Protein AF-B6K604-F1 (afdb_monomer_lite)

Organism: Schizosaccharomyces japonicus (strain yFS275 / FY16936) (NCBI:txid402676)

Radius of gyration: 31.89 Å; chains: 1; bounding box: 55×49×93 Å

Foldseek 3Di:
DWEWEDEPPDIDIFDDDQFDFQLNRQVVVVVVVDDDDDDDDDDDDDDQPFDKWKDFPNRTDDRGDGNNVDPPSDPHGYIYIDGDRDPDDDDDDDDDDDDDDDDDDDDDDDDDDDDDDDDDDDDPDDDDQDAFPQPVGGHGFDPVLAADPQQRTTHHPQQSDCVNSVPPCPVVVVVVVVVVVVVVVVVVVVVVVVVVD

Secondary structure (DSSP, 8-state):
-EEEEE-SS-EEEEE--TT-BHHHHHHHHHHHS-----------------EEEEEETTEEEPTTSBGGGSTT--TT-EEEEEEE---------------------------------------------PBPSSTT--SBP-TTT-B-TTT--B--TTS-STTTTT-TTHHHHHHHHHHHHHHHHHHHHHHHHHTT-

Structure (mmCIF, N/CA/C/O backbone):
data_AF-B6K604-F1
#
_entry.id   AF-B6K604-F1
#
loop_
_atom_site.group_PDB
_atom_site.id
_atom_site.type_symbol
_atom_site.label_atom_id
_atom_site.label_alt_id
_atom_site.label_comp_id
_atom_site.label_asym_id
_atom_site.label_entity_id
_atom_site.label_seq_id
_atom_site.pdbx_PDB_ins_code
_atom_site.Cartn_x
_atom_site.Cartn_y
_atom_site.Cartn_z
_atom_site.occupancy
_atom_site.B_iso_or_equiv
_atom_site.auth_seq_id
_atom_site.auth_comp_id
_atom_site.auth_asym_id
_atom_site.auth_atom_id
_atom_site.pdbx_PDB_model_num
ATOM 1 N N . MET A 1 1 ? -1.538 10.396 -29.307 1.00 83.25 1 MET A N 1
ATOM 2 C CA . MET A 1 1 ? -1.198 9.463 -28.207 1.00 83.25 1 MET A CA 1
ATOM 3 C C . MET A 1 1 ? 0.255 9.660 -27.790 1.00 83.25 1 MET A C 1
ATOM 5 O O . MET A 1 1 ? 1.104 9.919 -28.633 1.00 83.25 1 MET A O 1
ATOM 9 N N . LYS A 1 2 ? 0.545 9.599 -26.492 1.00 85.81 2 LYS A N 1
ATOM 10 C CA . LYS A 1 2 ? 1.881 9.712 -25.904 1.00 85.81 2 LYS A CA 1
ATOM 11 C C . LYS A 1 2 ? 2.459 8.316 -25.738 1.00 85.81 2 LYS A C 1
ATOM 13 O O . LYS A 1 2 ? 1.920 7.514 -24.983 1.00 85.81 2 LYS A O 1
ATOM 18 N N . LEU A 1 3 ? 3.544 8.034 -26.440 1.00 86.12 3 LEU A N 1
ATOM 19 C CA . LEU A 1 3 ? 4.273 6.775 -26.350 1.00 86.12 3 LEU A CA 1
ATOM 20 C C . LEU A 1 3 ? 5.568 7.006 -25.581 1.00 86.12 3 LEU A C 1
ATOM 22 O O . LEU A 1 3 ? 6.237 8.020 -25.775 1.00 86.12 3 LEU A O 1
ATOM 26 N N . VAL A 1 4 ? 5.929 6.072 -24.711 1.00 88.00 4 VAL A N 1
ATOM 27 C CA . VAL A 1 4 ? 7.211 6.093 -24.005 1.00 88.00 4 VAL A CA 1
ATOM 28 C C . VAL A 1 4 ? 8.163 5.199 -24.782 1.00 88.00 4 VAL A C 1
ATOM 30 O O . VAL A 1 4 ? 7.954 3.993 -24.837 1.00 88.00 4 VAL A O 1
ATOM 33 N N . ILE A 1 5 ? 9.191 5.766 -25.406 1.00 87.50 5 ILE A N 1
ATOM 34 C CA . ILE A 1 5 ? 10.179 4.990 -26.161 1.00 87.50 5 ILE A CA 1
ATOM 35 C C . ILE A 1 5 ? 11.462 4.917 -25.341 1.00 87.50 5 ILE A C 1
ATOM 37 O O . ILE A 1 5 ? 12.031 5.943 -24.967 1.00 87.50 5 ILE A O 1
ATOM 41 N N . CYS A 1 6 ? 11.915 3.698 -25.071 1.00 84.81 6 CYS A N 1
ATOM 42 C CA . CYS A 1 6 ? 13.134 3.407 -24.329 1.00 84.81 6 CYS A CA 1
ATOM 43 C C . CYS A 1 6 ? 14.190 2.808 -25.263 1.00 84.81 6 CYS A C 1
ATOM 45 O O . CYS A 1 6 ? 13.942 1.814 -25.940 1.00 84.81 6 CYS A O 1
ATOM 47 N N . SER A 1 7 ? 15.382 3.396 -25.271 1.00 82.94 7 SER A N 1
ATOM 48 C CA . SER A 1 7 ? 16.610 2.828 -25.830 1.00 82.94 7 SER A CA 1
ATOM 49 C C . SER A 1 7 ? 17.544 2.378 -24.698 1.00 82.94 7 SER A C 1
ATOM 51 O O . SER A 1 7 ? 17.305 2.694 -23.533 1.00 82.94 7 SER A O 1
ATOM 53 N N . GLN A 1 8 ? 18.649 1.701 -25.032 1.00 73.44 8 GLN A N 1
ATOM 54 C CA . GLN A 1 8 ? 19.651 1.213 -24.066 1.00 73.44 8 GLN A CA 1
ATOM 55 C C . GLN A 1 8 ? 20.215 2.287 -23.113 1.00 73.44 8 GLN A C 1
ATOM 57 O O . GLN A 1 8 ? 20.801 1.951 -22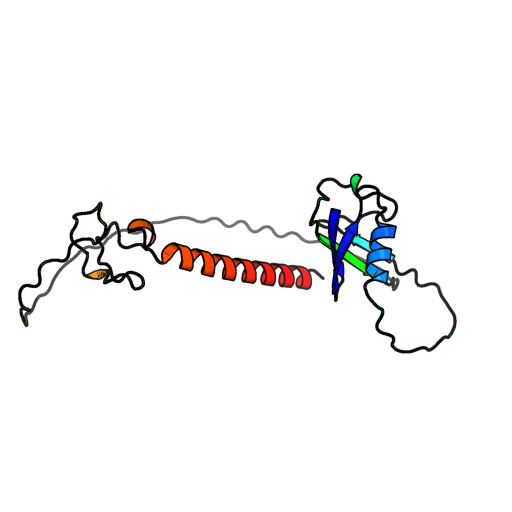.088 1.00 73.44 8 GLN A O 1
ATOM 62 N N . SER A 1 9 ? 20.096 3.580 -23.433 1.00 69.25 9 SER A N 1
ATOM 63 C CA . SER A 1 9 ? 20.659 4.660 -22.604 1.00 69.25 9 SER A CA 1
ATOM 64 C C . SER A 1 9 ? 19.732 5.855 -22.396 1.00 69.25 9 SER A C 1
ATOM 66 O O . SER A 1 9 ? 20.076 6.762 -21.639 1.00 69.25 9 SER A O 1
ATOM 68 N N . THR A 1 10 ? 18.573 5.896 -23.055 1.00 76.81 10 THR A N 1
ATOM 69 C CA . THR A 1 10 ? 17.652 7.037 -22.987 1.00 76.81 10 THR A CA 1
ATOM 70 C C . THR A 1 10 ? 16.205 6.587 -23.090 1.00 76.81 10 THR A C 1
ATOM 72 O O . THR A 1 10 ? 15.873 5.740 -23.913 1.00 76.81 10 THR A O 1
ATOM 75 N N . ALA A 1 11 ? 15.333 7.205 -22.301 1.00 82.25 11 ALA A N 1
ATOM 76 C CA . ALA A 1 11 ? 13.890 7.101 -22.462 1.00 82.25 11 ALA A CA 1
ATOM 77 C C . ALA A 1 11 ? 13.330 8.490 -22.771 1.00 82.25 11 ALA A C 1
ATOM 79 O O . ALA A 1 11 ? 13.702 9.467 -22.115 1.00 82.25 11 ALA A O 1
ATOM 80 N N . SER A 1 12 ? 12.450 8.598 -23.762 1.00 82.56 12 SER A N 1
ATOM 81 C CA . SER A 1 12 ? 11.744 9.845 -24.047 1.00 82.56 12 SER A CA 1
ATOM 82 C C . SER A 1 12 ? 10.296 9.593 -24.444 1.00 82.56 12 SER A C 1
ATOM 84 O O . SER A 1 12 ? 9.923 8.525 -24.932 1.00 82.56 12 SER A O 1
ATOM 86 N N . ILE A 1 13 ? 9.461 10.590 -24.163 1.00 85.38 13 ILE A N 1
ATOM 87 C CA . ILE A 1 13 ? 8.044 10.562 -24.502 1.00 85.38 13 ILE A CA 1
ATOM 88 C C . ILE A 1 13 ? 7.899 11.170 -25.893 1.00 85.38 13 ILE A C 1
ATOM 90 O O . ILE A 1 13 ? 8.305 12.311 -26.116 1.00 85.38 13 ILE A O 1
ATOM 94 N N . VAL A 1 14 ? 7.312 10.414 -26.815 1.00 86.62 14 VAL A N 1
ATOM 95 C CA . VAL A 1 14 ? 7.032 10.847 -28.182 1.00 86.62 14 VAL A CA 1
ATOM 96 C C . VAL A 1 14 ? 5.527 10.932 -28.371 1.00 86.62 14 VAL A C 1
ATOM 98 O O . VAL A 1 14 ? 4.794 9.976 -28.120 1.00 86.62 14 VAL A O 1
ATOM 101 N N . GLU A 1 15 ? 5.059 12.090 -28.824 1.00 87.25 15 GLU A N 1
ATOM 102 C CA . GLU A 1 15 ? 3.692 12.229 -29.314 1.00 87.25 15 GLU A CA 1
ATOM 103 C C . GLU A 1 15 ? 3.606 11.631 -30.722 1.00 87.25 15 GLU A C 1
ATOM 105 O O . GLU A 1 15 ? 4.388 11.974 -31.615 1.00 87.25 15 GLU A O 1
ATOM 110 N N . ALA A 1 16 ? 2.681 10.694 -30.895 1.00 84.88 16 ALA A N 1
ATOM 111 C CA . ALA A 1 16 ? 2.400 9.996 -32.141 1.00 84.88 16 ALA A CA 1
ATOM 112 C C . ALA A 1 16 ? 0.888 9.927 -32.364 1.00 84.88 16 ALA A C 1
ATOM 114 O O . ALA A 1 16 ? 0.120 9.874 -31.402 1.00 84.88 16 ALA A O 1
ATOM 115 N N . ASP A 1 17 ? 0.449 9.900 -33.613 1.00 86.62 17 ASP A N 1
ATOM 116 C CA . ASP A 1 17 ? -0.959 9.698 -33.965 1.00 86.62 17 ASP A CA 1
ATOM 117 C C . ASP A 1 17 ? -1.237 8.253 -34.380 1.00 86.62 17 ASP A C 1
ATOM 119 O O . ASP A 1 17 ? -0.338 7.534 -34.791 1.00 86.62 17 ASP A O 1
ATOM 123 N N . ALA A 1 18 ? -2.491 7.796 -34.298 1.00 81.25 18 ALA A N 1
ATOM 124 C CA . ALA A 1 18 ? -2.838 6.392 -34.578 1.00 81.25 18 ALA A CA 1
ATOM 125 C C . ALA A 1 18 ? -2.468 5.935 -36.001 1.00 81.25 18 ALA A C 1
ATOM 127 O O . ALA A 1 18 ? -2.175 4.761 -36.224 1.00 81.25 18 ALA A O 1
ATOM 128 N N . HIS A 1 19 ? -2.443 6.876 -36.944 1.00 82.94 19 HIS A N 1
ATOM 129 C CA . HIS A 1 19 ? -2.064 6.644 -38.334 1.00 82.94 19 HIS A CA 1
ATOM 130 C C . HIS A 1 19 ? -0.574 6.878 -38.612 1.00 82.94 19 HIS A C 1
ATOM 132 O O . HIS A 1 19 ? -0.134 6.648 -39.741 1.00 82.94 19 HIS A O 1
ATOM 138 N N . ASP A 1 20 ? 0.212 7.318 -37.622 1.00 85.94 20 ASP A N 1
ATOM 139 C CA . ASP A 1 20 ? 1.652 7.457 -37.804 1.00 85.94 20 ASP A CA 1
ATOM 140 C C . ASP A 1 20 ? 2.270 6.077 -38.050 1.00 85.94 20 ASP A C 1
ATOM 142 O O . ASP A 1 20 ? 1.977 5.083 -37.373 1.00 85.94 20 ASP A O 1
ATOM 146 N N . ARG A 1 21 ? 3.151 6.024 -39.052 1.00 87.69 21 ARG A N 1
ATOM 147 C CA . ARG A 1 21 ? 3.946 4.833 -39.340 1.00 87.69 21 ARG A CA 1
ATOM 148 C C . ARG A 1 21 ? 5.012 4.671 -38.272 1.00 87.69 21 ARG A C 1
ATOM 150 O O . ARG A 1 21 ? 5.635 5.643 -37.839 1.00 87.69 21 ARG A O 1
ATOM 157 N N . ILE A 1 22 ? 5.295 3.422 -37.930 1.00 86.12 22 ILE A N 1
ATOM 158 C CA . ILE A 1 22 ? 6.307 3.065 -36.933 1.00 86.12 22 ILE A CA 1
ATOM 159 C C . ILE A 1 22 ? 7.680 3.647 -37.308 1.00 86.12 22 ILE A C 1
ATOM 161 O O . ILE A 1 22 ? 8.347 4.222 -36.452 1.00 86.12 22 ILE A O 1
ATOM 165 N N . ALA A 1 23 ? 8.062 3.633 -38.592 1.00 84.62 23 ALA A N 1
ATOM 166 C CA . ALA A 1 23 ? 9.299 4.265 -39.066 1.00 84.62 23 ALA A CA 1
ATOM 167 C C . ALA A 1 23 ? 9.395 5.771 -38.746 1.00 84.62 23 ALA A C 1
ATOM 169 O O . ALA A 1 23 ? 10.452 6.253 -38.340 1.00 84.62 23 ALA A O 1
ATOM 170 N N . THR A 1 24 ? 8.298 6.517 -38.896 1.00 86.44 24 THR A N 1
ATOM 171 C CA . THR A 1 24 ? 8.251 7.966 -38.637 1.00 86.44 24 THR A CA 1
ATOM 172 C C . THR A 1 24 ? 8.411 8.271 -37.149 1.00 86.44 24 THR A C 1
ATOM 174 O O . THR A 1 24 ? 9.075 9.236 -36.772 1.00 86.44 24 THR A O 1
ATOM 177 N N . ILE A 1 25 ? 7.849 7.417 -36.295 1.00 85.94 25 ILE A N 1
ATOM 178 C CA . ILE A 1 25 ? 7.943 7.536 -34.837 1.00 85.94 25 ILE A CA 1
ATOM 179 C C . ILE A 1 25 ? 9.378 7.274 -34.368 1.00 85.94 25 ILE A C 1
ATOM 181 O O . ILE A 1 25 ? 9.903 8.025 -33.545 1.00 85.94 25 ILE A O 1
ATOM 185 N N . VAL A 1 26 ? 10.039 6.259 -34.938 1.00 86.62 26 VAL A N 1
ATOM 186 C CA . VAL A 1 26 ? 11.465 5.985 -34.697 1.00 86.62 26 VAL A CA 1
ATOM 187 C C . VAL A 1 26 ? 12.328 7.177 -35.093 1.00 86.62 26 VAL A C 1
ATOM 189 O O . VAL A 1 26 ? 13.214 7.572 -34.340 1.00 86.62 26 VAL A O 1
ATOM 192 N N . ASP A 1 27 ? 12.081 7.766 -36.259 1.00 84.69 27 ASP A N 1
ATOM 193 C CA . ASP A 1 27 ? 12.892 8.876 -36.756 1.00 84.69 27 ASP A CA 1
ATOM 194 C C . ASP A 1 27 ? 12.714 10.152 -35.915 1.00 84.69 27 ASP A C 1
ATOM 196 O O . ASP A 1 27 ? 13.690 10.831 -35.584 1.00 84.69 27 ASP A O 1
ATOM 200 N N . ARG A 1 28 ? 11.482 10.425 -35.459 1.00 87.50 28 ARG A N 1
ATOM 201 C CA . ARG A 1 28 ? 11.168 11.515 -34.519 1.00 87.50 28 ARG A CA 1
ATOM 202 C C . ARG A 1 28 ? 11.867 11.315 -33.170 1.00 87.50 28 ARG A C 1
ATOM 204 O O . ARG A 1 28 ? 12.425 12.267 -32.625 1.00 87.50 28 ARG A O 1
ATOM 211 N N . PHE A 1 29 ? 11.889 10.084 -32.656 1.00 85.44 29 PHE A N 1
ATOM 212 C CA . PHE A 1 29 ? 12.627 9.735 -31.440 1.00 85.44 29 PHE A CA 1
ATOM 213 C C . PHE A 1 29 ? 14.133 9.965 -31.607 1.00 85.44 29 PHE A C 1
ATOM 215 O O . PHE A 1 29 ? 14.746 10.669 -30.807 1.00 85.44 29 PHE A O 1
ATOM 222 N N . LEU A 1 30 ? 14.731 9.437 -32.676 1.00 81.62 30 LEU A N 1
ATOM 223 C CA . LEU A 1 30 ? 16.168 9.567 -32.934 1.00 81.62 30 LEU A CA 1
ATOM 224 C C . LEU A 1 30 ? 16.594 11.014 -33.202 1.00 81.62 30 LEU A C 1
ATOM 226 O O . LEU A 1 30 ? 17.678 11.410 -32.792 1.00 81.62 30 LEU A O 1
ATOM 230 N N . SER A 1 31 ? 15.732 11.823 -33.816 1.00 80.44 31 SER A N 1
ATOM 231 C CA . SER A 1 31 ? 15.968 13.261 -34.002 1.00 80.44 31 SER A CA 1
ATOM 232 C C . SER A 1 31 ? 15.938 14.043 -32.682 1.00 80.44 31 SER A C 1
ATOM 234 O O . SER A 1 31 ? 16.607 15.068 -32.552 1.00 80.44 31 SER A O 1
ATOM 236 N N . SER A 1 32 ? 15.182 13.564 -31.688 1.00 75.25 32 SER A N 1
ATOM 237 C CA . SER A 1 32 ? 15.137 14.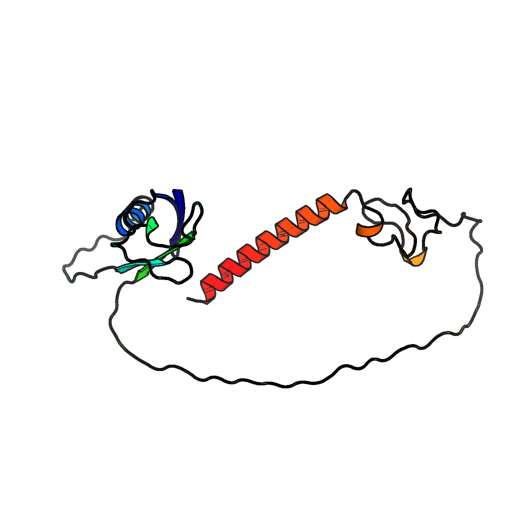137 -30.336 1.00 75.25 32 SER A CA 1
ATOM 238 C C . SER A 1 32 ? 16.358 13.737 -29.495 1.00 75.25 32 SER A C 1
ATOM 240 O O . SER A 1 32 ? 16.846 14.524 -28.679 1.00 75.25 32 SER A O 1
ATOM 242 N N . VAL A 1 33 ? 16.908 12.542 -29.726 1.00 72.94 33 VAL A N 1
ATOM 243 C CA . VAL A 1 33 ? 18.122 12.051 -29.064 1.00 72.94 33 VAL A CA 1
ATOM 244 C C . VAL A 1 33 ? 19.354 12.592 -29.799 1.00 72.94 33 VAL A C 1
ATOM 246 O O . VAL A 1 33 ? 19.864 11.990 -30.738 1.00 72.94 33 VAL A O 1
ATOM 249 N N . LYS A 1 34 ? 19.849 13.762 -29.377 1.00 52.06 34 LYS A N 1
ATOM 250 C CA . LYS A 1 34 ? 21.039 14.399 -29.968 1.00 52.06 34 LYS A CA 1
ATOM 251 C C . LYS A 1 34 ? 22.236 13.425 -29.971 1.00 52.06 34 LYS A C 1
ATOM 253 O O . LYS A 1 34 ? 22.652 13.008 -28.886 1.00 52.06 34 LYS A O 1
ATOM 258 N N . PRO A 1 35 ? 22.832 13.079 -31.131 1.00 51.12 35 PRO A N 1
ATOM 259 C CA . PRO A 1 35 ? 24.011 12.226 -31.152 1.00 51.12 35 PRO A CA 1
ATOM 260 C C . PRO A 1 35 ? 25.166 12.959 -30.469 1.00 51.12 35 PRO A C 1
ATOM 262 O O . PRO A 1 35 ? 25.461 14.121 -30.763 1.00 51.12 35 PRO A O 1
ATOM 265 N N . ARG A 1 36 ? 25.815 12.281 -29.523 1.00 40.44 36 ARG A N 1
ATOM 266 C CA . ARG A 1 36 ? 27.027 12.777 -28.877 1.00 40.44 36 ARG A CA 1
ATOM 267 C C . ARG A 1 36 ? 28.145 12.718 -29.922 1.00 40.44 36 ARG A C 1
ATOM 269 O O . ARG A 1 36 ? 28.622 11.639 -30.253 1.00 40.44 36 ARG A O 1
ATOM 276 N N . ALA A 1 37 ? 28.491 13.871 -30.490 1.00 39.59 37 ALA A N 1
ATOM 277 C CA . ALA A 1 37 ? 29.571 14.004 -31.459 1.00 39.59 37 ALA A CA 1
ATOM 278 C C . ALA A 1 37 ? 30.892 13.502 -30.852 1.00 39.59 37 ALA A C 1
ATOM 280 O O . ALA A 1 37 ? 31.325 13.990 -29.807 1.00 39.59 37 ALA A O 1
ATOM 281 N N . GLY A 1 38 ? 31.513 12.521 -31.506 1.00 40.03 38 GLY A N 1
ATOM 282 C CA . GLY A 1 38 ? 32.809 11.970 -31.138 1.00 40.03 38 GLY A CA 1
ATOM 283 C C . GLY A 1 38 ? 33.428 11.217 -32.313 1.00 40.03 38 GLY A C 1
ATOM 284 O O . GLY A 1 38 ? 32.953 10.148 -32.673 1.00 40.03 38 GLY A O 1
ATOM 285 N N . SER A 1 39 ? 34.479 11.823 -32.871 1.00 41.66 39 SER A N 1
ATOM 286 C CA . SER A 1 39 ? 35.418 11.350 -33.900 1.00 41.66 39 SER A CA 1
ATOM 287 C C . SER A 1 39 ? 34.880 11.081 -35.309 1.00 41.66 39 SER A C 1
ATOM 289 O O . SER A 1 39 ? 34.613 9.958 -35.725 1.00 41.66 39 SER A O 1
ATOM 291 N N . GLU A 1 40 ? 34.859 12.163 -36.075 1.00 43.09 40 GLU A N 1
ATOM 292 C CA . GLU A 1 40 ? 35.324 12.230 -37.457 1.00 43.09 40 GLU A CA 1
ATOM 293 C C . GLU A 1 40 ? 36.608 11.407 -37.701 1.00 43.09 40 GLU A C 1
ATOM 295 O O . GLU A 1 40 ? 37.703 11.779 -37.289 1.00 43.09 40 GLU A O 1
ATOM 300 N N . ASN A 1 41 ? 36.473 10.283 -38.409 1.00 41.03 41 ASN A N 1
ATOM 301 C CA . ASN A 1 41 ? 37.478 9.864 -39.379 1.00 41.03 41 ASN A CA 1
ATOM 302 C C . ASN A 1 41 ? 36.787 9.112 -40.523 1.00 41.03 41 ASN A C 1
ATOM 304 O O . ASN A 1 41 ? 36.275 8.006 -40.353 1.00 41.03 41 ASN A O 1
ATOM 308 N N . ALA A 1 42 ? 36.716 9.770 -41.676 1.00 46.19 42 ALA A N 1
ATOM 309 C CA . ALA A 1 42 ? 36.118 9.246 -42.889 1.00 46.19 42 ALA A CA 1
ATOM 310 C C . ALA A 1 42 ? 37.153 8.416 -43.661 1.00 46.19 42 ALA A C 1
ATOM 312 O O . ALA A 1 42 ? 38.137 8.957 -44.161 1.00 46.19 42 ALA A O 1
ATOM 313 N N . LEU A 1 43 ? 36.892 7.117 -43.818 1.00 40.09 43 LEU A N 1
ATOM 314 C CA . LEU A 1 43 ? 37.392 6.340 -44.948 1.00 40.09 43 LEU A CA 1
ATOM 315 C C . LEU A 1 43 ? 36.324 5.317 -45.366 1.00 40.09 43 LEU A C 1
ATOM 317 O O . LEU A 1 43 ? 35.616 4.758 -44.536 1.00 40.09 43 LEU A O 1
ATOM 321 N N . ALA A 1 44 ? 36.149 5.187 -46.676 1.00 41.97 44 ALA A N 1
ATOM 322 C CA . ALA A 1 44 ? 34.947 4.708 -47.347 1.00 41.97 44 ALA A CA 1
ATOM 323 C C . ALA A 1 44 ? 34.606 3.204 -47.178 1.00 41.97 44 ALA A C 1
ATOM 325 O O . ALA A 1 44 ? 35.481 2.357 -47.324 1.00 41.97 44 ALA A O 1
ATOM 326 N N . ALA A 1 45 ? 33.288 2.938 -47.056 1.00 36.88 45 ALA A N 1
ATOM 327 C CA . ALA A 1 45 ? 32.526 1.680 -47.260 1.00 36.88 45 ALA A CA 1
ATOM 328 C C . ALA A 1 45 ? 32.675 0.530 -46.221 1.00 36.88 45 ALA A C 1
ATOM 330 O O . ALA A 1 45 ? 33.733 0.403 -45.616 1.00 36.88 45 ALA A O 1
ATOM 331 N N . PRO A 1 46 ? 31.659 -0.357 -46.027 1.00 44.25 46 PRO A N 1
ATOM 332 C CA . PRO A 1 46 ? 30.374 -0.490 -46.729 1.00 44.25 46 PRO A CA 1
ATOM 333 C C . PRO A 1 46 ? 29.154 -0.090 -45.872 1.00 44.25 46 PRO A C 1
ATOM 335 O O . PRO A 1 46 ? 29.265 0.215 -44.688 1.00 44.25 46 PRO A O 1
ATOM 338 N N . GLN A 1 47 ? 27.976 -0.073 -46.498 1.00 48.47 47 GLN A N 1
ATOM 339 C CA . GLN A 1 47 ? 26.696 0.256 -45.870 1.00 48.47 47 GLN A CA 1
ATOM 340 C C . GLN A 1 47 ? 26.331 -0.762 -44.780 1.00 48.47 47 GLN A C 1
ATOM 342 O O . GLN A 1 47 ? 25.744 -1.806 -45.039 1.00 48.47 47 GLN A O 1
ATOM 347 N N . ASN A 1 48 ? 26.712 -0.457 -43.544 1.00 49.66 48 ASN A N 1
ATOM 348 C CA . ASN A 1 48 ? 26.116 -1.030 -42.346 1.00 49.66 48 ASN A CA 1
ATOM 349 C C . ASN A 1 48 ? 24.678 -0.493 -42.282 1.00 49.66 48 ASN A C 1
ATOM 351 O O . ASN A 1 48 ? 24.447 0.649 -41.884 1.00 49.66 48 ASN A O 1
ATOM 355 N N . GLU A 1 49 ? 23.715 -1.283 -42.755 1.00 53.41 49 GLU A N 1
ATOM 356 C CA . GLU A 1 49 ? 22.303 -1.020 -42.501 1.00 53.41 49 GLU A CA 1
ATOM 357 C C . GLU A 1 49 ? 22.060 -1.223 -41.006 1.00 53.41 49 GLU A C 1
ATOM 359 O O . GLU A 1 49 ? 21.907 -2.340 -40.516 1.00 53.41 49 GLU A O 1
ATOM 364 N N . THR A 1 50 ? 22.072 -0.128 -40.248 1.00 65.44 50 THR A N 1
ATOM 365 C CA . THR A 1 50 ? 21.658 -0.156 -38.849 1.00 65.44 50 THR A CA 1
ATOM 366 C C . THR A 1 50 ? 20.157 -0.427 -38.813 1.00 65.44 50 THR A C 1
ATOM 368 O O . THR A 1 50 ? 19.341 0.478 -39.006 1.00 65.44 50 THR A O 1
ATOM 371 N N . THR A 1 51 ? 19.778 -1.684 -38.593 1.00 77.38 51 THR A N 1
ATOM 372 C CA . THR A 1 51 ? 18.380 -2.079 -38.423 1.00 77.38 51 THR A CA 1
ATOM 373 C C . THR A 1 51 ? 17.849 -1.506 -37.114 1.00 77.38 51 THR A C 1
ATOM 375 O O . THR A 1 51 ? 18.360 -1.807 -36.035 1.00 77.38 51 THR A O 1
ATOM 378 N N . LYS A 1 52 ? 16.840 -0.637 -37.235 1.00 85.62 52 LYS A N 1
ATOM 379 C CA . LYS A 1 52 ? 16.133 0.007 -36.124 1.00 85.62 52 LYS A CA 1
ATOM 380 C C . LYS A 1 52 ? 14.814 -0.727 -35.918 1.00 85.62 52 LYS A C 1
ATOM 382 O O . LYS A 1 52 ? 13.917 -0.608 -36.752 1.00 85.62 52 LYS A O 1
ATOM 387 N N . THR A 1 53 ? 14.686 -1.473 -34.831 1.00 84.75 53 THR A N 1
ATOM 388 C CA . THR A 1 53 ? 13.482 -2.263 -34.545 1.00 84.75 53 THR A CA 1
ATOM 389 C C . THR A 1 53 ? 12.812 -1.760 -33.277 1.00 84.75 53 THR A C 1
ATOM 391 O O . THR A 1 53 ? 13.444 -1.701 -32.223 1.00 84.75 53 THR A O 1
ATOM 394 N N . LEU A 1 54 ? 11.528 -1.404 -33.370 1.00 85.44 54 LEU A N 1
ATOM 395 C CA . LEU A 1 54 ? 10.693 -1.139 -32.197 1.00 85.44 54 LEU A CA 1
ATOM 396 C C . LEU A 1 54 ? 10.021 -2.430 -31.744 1.00 85.44 54 LEU A C 1
ATOM 398 O O . LEU A 1 54 ? 9.559 -3.213 -32.572 1.00 85.44 54 LEU A O 1
ATOM 402 N N . ARG A 1 55 ? 9.939 -2.635 -30.431 1.00 85.81 55 ARG A N 1
ATOM 403 C CA . ARG A 1 55 ? 9.275 -3.779 -29.803 1.00 85.81 55 ARG A CA 1
ATOM 404 C C . ARG A 1 55 ? 8.209 -3.306 -28.815 1.00 85.81 55 ARG A C 1
ATOM 406 O O . ARG A 1 55 ? 8.430 -2.342 -28.085 1.00 85.81 55 ARG A O 1
ATOM 413 N N . PHE A 1 56 ? 7.073 -3.998 -28.776 1.00 85.81 56 PHE A N 1
ATOM 414 C CA . PHE A 1 56 ? 5.983 -3.805 -27.812 1.00 85.81 56 PHE A CA 1
ATOM 415 C C . PHE A 1 56 ? 5.597 -5.164 -27.236 1.00 85.81 56 PHE A C 1
ATOM 417 O O . PHE A 1 56 ? 5.219 -6.047 -28.000 1.00 85.81 56 PHE A O 1
ATOM 424 N N . ASN A 1 57 ? 5.694 -5.350 -25.914 1.00 81.69 57 ASN A N 1
ATOM 425 C CA . ASN A 1 57 ? 5.417 -6.635 -25.249 1.00 81.69 57 ASN A CA 1
ATOM 426 C C . ASN A 1 57 ? 6.085 -7.832 -25.961 1.00 81.69 57 ASN A C 1
ATOM 428 O O . ASN A 1 57 ? 5.416 -8.791 -26.332 1.00 81.69 57 ASN A O 1
ATOM 432 N N . ASP A 1 58 ? 7.391 -7.725 -26.226 1.00 77.06 58 ASP A N 1
ATOM 433 C CA . ASP A 1 58 ? 8.210 -8.695 -26.972 1.00 77.06 58 ASP A CA 1
ATOM 434 C C . ASP A 1 58 ? 7.911 -8.859 -28.473 1.00 77.06 58 ASP A C 1
ATOM 436 O O . ASP A 1 58 ? 8.706 -9.489 -29.176 1.00 77.06 58 ASP A O 1
ATOM 440 N N . ILE A 1 59 ? 6.860 -8.229 -28.999 1.00 84.00 59 ILE A N 1
ATOM 441 C CA . ILE A 1 59 ? 6.492 -8.267 -30.418 1.00 84.00 59 ILE A CA 1
ATOM 442 C C . ILE A 1 59 ? 7.277 -7.199 -31.178 1.00 84.00 59 ILE A C 1
ATOM 444 O O . ILE A 1 59 ? 7.201 -6.014 -30.853 1.00 84.00 59 ILE A O 1
ATOM 448 N N . VAL A 1 60 ? 8.012 -7.608 -32.213 1.00 86.44 60 VAL A N 1
ATOM 449 C CA . VAL A 1 60 ? 8.677 -6.682 -33.140 1.00 86.44 60 VAL A CA 1
ATOM 450 C C . VAL A 1 60 ? 7.621 -6.003 -34.005 1.00 86.44 60 VAL A C 1
ATOM 452 O O . VAL A 1 60 ? 6.833 -6.668 -34.682 1.00 86.44 60 VAL A O 1
ATOM 455 N N . LEU A 1 61 ? 7.604 -4.675 -33.981 1.00 85.31 61 LEU A N 1
ATOM 456 C CA . LEU A 1 61 ? 6.731 -3.885 -34.829 1.00 85.31 61 LEU A CA 1
ATOM 457 C C . LEU A 1 61 ? 7.379 -3.668 -36.196 1.00 85.31 61 LEU A C 1
ATOM 459 O O . LEU A 1 61 ? 8.559 -3.331 -36.304 1.00 85.31 61 LEU A O 1
ATOM 463 N N . ASP A 1 62 ? 6.579 -3.840 -37.242 1.00 84.06 62 ASP A N 1
ATOM 464 C CA . ASP A 1 62 ? 7.001 -3.632 -38.619 1.00 84.06 62 ASP A CA 1
ATOM 465 C C . ASP A 1 62 ? 7.048 -2.122 -38.909 1.00 84.06 62 ASP A C 1
ATOM 467 O O . ASP A 1 62 ? 6.014 -1.455 -38.803 1.00 84.06 62 ASP A O 1
ATOM 471 N N . PRO A 1 63 ? 8.199 -1.559 -39.322 1.00 83.50 63 PRO A N 1
ATOM 472 C CA . PRO A 1 63 ? 8.338 -0.130 -39.609 1.00 83.50 63 PRO A CA 1
ATOM 473 C C . PRO A 1 63 ? 7.347 0.391 -40.661 1.00 83.50 63 PRO A C 1
ATOM 475 O O . PRO A 1 63 ? 7.087 1.598 -40.714 1.00 83.50 63 PRO A O 1
ATOM 478 N N . SER A 1 64 ? 6.786 -0.491 -41.493 1.00 82.94 64 SER A N 1
ATOM 479 C CA . SER A 1 64 ? 5.841 -0.124 -42.544 1.00 82.94 64 SER A CA 1
ATOM 480 C C . SER A 1 64 ? 4.401 0.036 -42.067 1.00 82.94 64 SER A C 1
ATOM 482 O O . SER A 1 64 ? 3.650 0.747 -42.741 1.00 82.94 64 SER A O 1
ATOM 484 N N . ARG A 1 65 ? 4.026 -0.587 -40.943 1.00 84.50 65 ARG A N 1
ATOM 485 C CA . ARG A 1 65 ? 2.656 -0.588 -40.410 1.00 84.50 65 ARG A CA 1
ATOM 486 C C . ARG A 1 65 ? 2.352 0.656 -39.573 1.00 84.50 65 ARG A C 1
ATOM 488 O O . ARG A 1 65 ? 3.255 1.382 -39.145 1.00 84.50 65 ARG A O 1
ATOM 495 N N . SER A 1 66 ? 1.061 0.920 -39.388 1.00 84.94 66 SER A N 1
ATOM 496 C CA . SER A 1 66 ? 0.570 2.005 -38.536 1.00 84.94 66 SER A CA 1
ATOM 497 C C . SER A 1 66 ? 0.401 1.529 -37.093 1.00 84.94 66 SER A C 1
ATOM 499 O O . SER A 1 66 ? 0.272 0.330 -36.842 1.00 84.94 66 SER A O 1
ATOM 501 N N . LEU A 1 67 ? 0.382 2.455 -36.131 1.00 80.31 67 LEU A N 1
ATOM 502 C CA . LEU A 1 67 ? 0.134 2.109 -34.724 1.00 80.31 67 LEU A CA 1
ATOM 503 C C . LEU A 1 67 ? -1.238 1.458 -34.505 1.00 80.31 67 LEU A C 1
ATOM 505 O O . LEU A 1 67 ? -1.382 0.623 -33.618 1.00 80.31 67 LEU A O 1
ATOM 509 N N . GLN A 1 68 ? -2.232 1.822 -35.316 1.00 81.44 68 GLN A N 1
ATOM 510 C CA . GLN A 1 68 ? -3.597 1.310 -35.207 1.00 81.44 68 GLN A CA 1
ATOM 511 C C . GLN A 1 68 ? -3.723 -0.185 -35.545 1.00 81.44 68 GLN A C 1
ATOM 513 O O . GLN A 1 68 ? -4.679 -0.824 -35.114 1.00 81.44 68 GLN A O 1
ATOM 518 N N . ASP A 1 69 ? -2.757 -0.751 -36.274 1.00 83.38 69 ASP A N 1
ATOM 519 C CA . ASP A 1 69 ? -2.749 -2.170 -36.645 1.00 83.38 69 ASP A CA 1
ATOM 520 C C . ASP A 1 69 ? -2.370 -3.098 -35.475 1.00 83.38 69 ASP A C 1
ATOM 522 O O . ASP A 1 69 ? -2.494 -4.320 -35.590 1.00 83.38 69 ASP A O 1
ATOM 526 N N . TYR A 1 70 ? -1.892 -2.537 -34.359 1.00 81.38 70 TYR A N 1
ATOM 527 C CA . TYR A 1 70 ? -1.440 -3.282 -33.188 1.00 81.38 70 TYR A CA 1
ATOM 528 C C . TYR A 1 70 ? -2.436 -3.148 -32.034 1.00 81.38 70 TYR A C 1
ATOM 530 O O . TYR A 1 70 ? -2.618 -2.072 -31.461 1.00 81.38 70 TYR A O 1
ATOM 538 N N . ASP A 1 71 ? -3.057 -4.270 -31.661 1.00 77.81 71 ASP A N 1
ATOM 539 C CA . ASP A 1 71 ? -3.995 -4.307 -30.541 1.00 77.81 71 ASP A CA 1
ATOM 540 C C . ASP A 1 71 ? -3.274 -4.081 -29.200 1.00 77.81 71 ASP A C 1
ATOM 542 O O . ASP A 1 71 ? -2.181 -4.592 -28.947 1.00 77.81 71 ASP A O 1
ATOM 546 N N . GLY A 1 72 ? -3.881 -3.271 -28.334 1.00 73.31 72 GLY A N 1
ATOM 547 C CA . GLY A 1 72 ? -3.322 -2.905 -27.031 1.00 73.31 72 GLY A CA 1
ATOM 548 C C . GLY A 1 72 ? -2.332 -1.732 -27.029 1.00 73.31 72 GLY A C 1
ATOM 549 O O . GLY A 1 72 ? -1.967 -1.279 -25.938 1.00 73.31 72 GLY A O 1
ATOM 550 N N . LEU A 1 73 ? -1.954 -1.193 -28.194 1.00 79.31 73 LEU A N 1
ATOM 551 C CA . LEU A 1 73 ? -1.081 -0.025 -28.305 1.00 79.31 73 LEU A CA 1
ATOM 552 C C . LEU A 1 73 ? -1.885 1.267 -28.089 1.00 79.31 73 LEU A C 1
ATOM 554 O O . LEU A 1 73 ? -2.493 1.829 -28.997 1.00 79.31 73 LEU A O 1
ATOM 558 N N . ARG A 1 74 ? -1.945 1.697 -26.828 1.00 80.38 74 ARG A N 1
ATOM 559 C CA . ARG A 1 74 ? -2.749 2.835 -26.355 1.00 80.38 74 ARG A CA 1
ATOM 560 C C . ARG A 1 74 ? -1.880 3.940 -25.760 1.00 80.38 74 ARG A C 1
ATOM 562 O O . ARG A 1 74 ? -0.668 3.797 -25.635 1.00 80.38 74 ARG A O 1
ATOM 569 N N . ASP A 1 75 ? -2.523 5.033 -25.362 1.00 81.38 75 ASP A N 1
ATOM 570 C CA . ASP A 1 75 ? -1.866 6.146 -24.676 1.00 81.38 75 ASP A CA 1
ATOM 571 C C . ASP A 1 75 ? -1.069 5.653 -23.453 1.00 81.38 75 ASP A C 1
ATOM 573 O O . ASP A 1 75 ? -1.588 4.904 -22.622 1.00 81.38 75 ASP A O 1
ATOM 577 N N . GLY A 1 76 ? 0.209 6.025 -23.378 1.00 79.38 76 GLY A N 1
ATOM 578 C CA . GLY A 1 76 ? 1.148 5.581 -22.348 1.00 79.38 76 GLY A CA 1
ATOM 579 C C . GLY A 1 76 ? 1.838 4.239 -22.617 1.00 79.38 76 GLY A C 1
ATOM 580 O O . GLY A 1 76 ? 2.532 3.742 -21.732 1.00 79.38 76 GLY A O 1
ATOM 581 N N . ALA A 1 77 ? 1.671 3.633 -23.797 1.00 84.88 77 ALA A N 1
ATOM 582 C CA . ALA A 1 77 ? 2.378 2.403 -24.145 1.00 84.88 77 ALA A CA 1
ATOM 583 C C . ALA A 1 77 ? 3.904 2.598 -24.172 1.00 84.88 77 ALA A C 1
ATOM 585 O O . ALA A 1 77 ? 4.409 3.608 -24.672 1.00 84.88 77 ALA A O 1
ATOM 586 N N . VAL A 1 78 ? 4.622 1.604 -23.641 1.00 85.88 78 VAL A N 1
ATOM 587 C CA . VAL A 1 78 ? 6.087 1.587 -23.578 1.00 85.88 78 VAL A CA 1
ATOM 588 C C . VAL A 1 78 ? 6.631 0.739 -24.722 1.00 85.88 78 VAL A C 1
ATOM 590 O O . VAL A 1 78 ? 6.271 -0.428 -24.861 1.00 85.88 78 VAL A O 1
ATOM 593 N N . LEU A 1 79 ? 7.497 1.330 -25.536 1.00 88.00 79 LEU A N 1
ATOM 594 C CA . LEU A 1 79 ? 8.136 0.710 -26.687 1.00 88.00 79 LEU A CA 1
ATOM 595 C C . LEU A 1 79 ? 9.645 0.635 -26.467 1.00 88.00 79 LEU A C 1
ATOM 597 O O . LEU A 1 79 ? 10.258 1.601 -26.017 1.00 88.00 79 LEU A O 1
ATOM 601 N N . GLN A 1 80 ? 10.254 -0.488 -26.829 1.00 87.31 80 GLN A N 1
ATOM 602 C CA . GLN A 1 80 ? 11.699 -0.678 -26.739 1.00 87.31 80 GLN A CA 1
ATOM 603 C C . GLN A 1 80 ? 12.328 -0.542 -28.125 1.00 87.31 80 GLN A C 1
ATOM 605 O O . GLN A 1 80 ? 11.949 -1.255 -29.051 1.00 87.31 80 GLN A O 1
ATOM 610 N N . LEU A 1 81 ? 13.267 0.391 -28.277 1.00 86.25 81 LEU A N 1
ATOM 611 C CA . LEU A 1 81 ? 14.022 0.595 -29.508 1.00 86.25 81 LEU A CA 1
ATOM 612 C C . LEU A 1 81 ? 15.366 -0.129 -29.416 1.00 86.25 81 LEU A C 1
ATOM 614 O O . LEU A 1 81 ? 16.237 0.257 -28.633 1.00 86.25 81 LEU A O 1
ATOM 618 N N . GLU A 1 82 ? 15.545 -1.137 -30.263 1.00 83.12 82 GLU A N 1
ATOM 619 C CA . GLU A 1 82 ? 16.820 -1.823 -30.451 1.00 83.12 82 GLU A CA 1
ATOM 620 C C . GLU A 1 82 ? 17.488 -1.341 -31.743 1.00 83.12 82 GLU A C 1
ATOM 622 O O . GLU A 1 82 ? 16.871 -1.275 -32.810 1.00 83.12 82 GLU A O 1
ATOM 627 N N . LEU A 1 83 ? 18.763 -0.963 -31.622 1.00 79.62 83 LEU A N 1
ATOM 628 C CA . LEU A 1 83 ? 19.656 -0.716 -32.749 1.00 79.62 83 LEU A CA 1
ATOM 629 C C . LEU A 1 83 ? 20.627 -1.888 -32.820 1.00 79.62 83 LEU A C 1
ATOM 631 O O . LEU A 1 83 ? 21.504 -2.022 -31.967 1.00 79.62 83 LEU A O 1
ATOM 635 N N . SER A 1 84 ? 20.471 -2.720 -33.842 1.00 69.56 84 SER A N 1
ATOM 636 C CA . SER A 1 84 ? 21.373 -3.837 -34.099 1.00 69.56 84 SER A CA 1
ATOM 637 C C . SER A 1 84 ? 22.259 -3.485 -35.285 1.00 69.56 84 SER A C 1
ATOM 639 O O . SER A 1 84 ? 21.778 -3.301 -36.403 1.00 69.56 84 SER A O 1
ATOM 641 N N . THR A 1 85 ? 23.564 -3.381 -35.045 1.00 53.59 85 THR A N 1
ATOM 642 C CA . THR A 1 85 ? 24.569 -3.386 -36.109 1.00 53.59 85 THR A CA 1
ATOM 643 C C . THR A 1 85 ? 24.893 -4.841 -36.411 1.00 53.59 85 THR A C 1
ATOM 645 O O . THR A 1 85 ? 25.489 -5.520 -35.578 1.00 53.59 85 THR A O 1
ATOM 648 N N . ALA A 1 86 ? 24.461 -5.348 -37.563 1.00 46.19 86 ALA A N 1
ATOM 649 C CA . ALA A 1 86 ? 24.720 -6.731 -37.935 1.00 46.19 86 ALA A CA 1
ATOM 650 C C . ALA A 1 86 ? 26.222 -6.954 -38.191 1.00 46.19 86 ALA A C 1
ATOM 652 O O . ALA A 1 86 ? 26.734 -6.659 -39.269 1.00 46.19 86 ALA A O 1
ATOM 653 N N . THR A 1 87 ? 26.937 -7.517 -37.216 1.00 37.44 87 THR A N 1
ATOM 654 C CA . THR A 1 87 ? 28.119 -8.339 -37.486 1.00 37.44 87 THR A CA 1
ATOM 655 C C . THR A 1 87 ? 27.631 -9.745 -37.799 1.00 37.44 87 THR A C 1
ATOM 657 O O . THR A 1 87 ? 27.141 -10.472 -36.937 1.00 37.44 87 THR A O 1
ATOM 660 N N . ALA A 1 88 ? 27.720 -10.125 -39.070 1.00 41.72 88 ALA A N 1
ATOM 661 C CA . ALA A 1 88 ? 27.476 -11.493 -39.493 1.00 41.72 88 ALA A CA 1
ATOM 662 C C . ALA A 1 88 ? 28.468 -12.440 -38.792 1.00 41.72 88 ALA A C 1
ATOM 664 O O . ALA A 1 88 ? 29.667 -12.255 -38.958 1.00 41.72 88 ALA A O 1
ATOM 665 N N . THR A 1 89 ? 27.969 -13.425 -38.032 1.00 31.77 89 THR A N 1
ATOM 666 C CA . THR A 1 89 ? 28.193 -14.873 -38.255 1.00 31.77 89 THR A CA 1
ATOM 667 C C . THR A 1 89 ? 27.549 -15.737 -37.158 1.00 31.77 89 THR A C 1
ATOM 669 O O . THR A 1 89 ? 27.958 -15.703 -36.007 1.00 31.77 89 THR A O 1
ATOM 672 N N . ALA A 1 90 ? 26.581 -16.550 -37.594 1.00 35.41 90 ALA A N 1
ATOM 673 C CA . ALA A 1 90 ? 26.437 -17.995 -37.366 1.00 35.41 90 ALA A CA 1
ATOM 674 C C . ALA A 1 90 ? 26.308 -18.611 -35.943 1.00 35.41 90 ALA A C 1
ATOM 676 O O . ALA A 1 90 ? 27.272 -18.749 -35.204 1.00 35.41 90 ALA A O 1
ATOM 677 N N . ALA A 1 91 ? 25.130 -19.231 -35.760 1.00 33.25 91 ALA A N 1
ATOM 678 C CA . ALA A 1 91 ? 24.929 -20.664 -35.480 1.00 33.25 91 ALA A CA 1
ATOM 679 C C . ALA A 1 91 ? 24.831 -21.187 -34.022 1.00 33.25 91 ALA A C 1
ATOM 681 O O . ALA A 1 91 ? 25.820 -21.418 -33.342 1.00 33.25 91 ALA A O 1
ATOM 682 N N . ALA A 1 92 ? 23.593 -21.601 -33.710 1.00 35.41 92 ALA A N 1
ATOM 683 C CA . ALA A 1 92 ? 23.195 -22.976 -33.370 1.00 35.41 92 ALA A CA 1
ATOM 684 C C . ALA A 1 92 ? 22.879 -23.355 -31.904 1.00 35.41 92 ALA A C 1
ATOM 686 O O . ALA A 1 92 ? 23.695 -23.247 -30.997 1.00 35.41 92 ALA A O 1
ATOM 687 N N . SER A 1 93 ? 21.694 -23.981 -31.803 1.00 34.19 93 SER A N 1
ATOM 688 C CA . SER A 1 93 ? 21.297 -25.077 -30.901 1.00 34.19 93 SER A CA 1
ATOM 689 C C . SER A 1 93 ? 20.567 -24.728 -29.593 1.00 34.19 93 SER A C 1
ATOM 691 O O . SER A 1 93 ? 21.153 -24.369 -28.580 1.00 34.19 93 SER A O 1
ATOM 693 N N . ALA A 1 94 ? 19.249 -24.949 -29.634 1.00 39.88 94 ALA A N 1
ATOM 694 C CA . ALA A 1 94 ? 18.351 -25.197 -28.501 1.00 39.88 94 ALA A CA 1
ATOM 695 C C . ALA A 1 94 ? 18.501 -26.661 -27.980 1.00 39.88 94 ALA A C 1
ATOM 697 O O . ALA A 1 94 ? 19.348 -27.393 -28.491 1.00 39.88 94 ALA A O 1
ATOM 698 N N . PRO A 1 95 ? 17.580 -27.200 -27.152 1.00 52.94 95 PRO A N 1
ATOM 699 C CA . PRO A 1 95 ? 17.270 -26.891 -25.749 1.00 52.94 95 PRO A CA 1
ATOM 700 C C . PRO A 1 95 ? 17.342 -28.166 -24.863 1.00 52.94 95 PRO A C 1
ATOM 702 O O . PRO A 1 95 ? 17.459 -29.280 -25.370 1.00 52.94 95 PRO A O 1
ATOM 705 N N . SER A 1 96 ? 17.194 -28.062 -23.536 1.00 37.06 96 SER A N 1
ATOM 706 C CA . SER A 1 96 ? 16.828 -29.226 -22.703 1.00 37.06 96 SER A CA 1
ATOM 707 C C . SER A 1 96 ? 15.994 -28.837 -21.484 1.00 37.06 96 SER A C 1
ATOM 709 O O . SER A 1 96 ? 16.402 -28.057 -20.630 1.00 37.06 96 SER A O 1
ATOM 711 N N . ILE A 1 97 ? 14.803 -29.427 -21.465 1.00 45.81 97 ILE A N 1
ATOM 712 C CA . ILE A 1 97 ? 13.783 -29.458 -20.421 1.00 45.81 97 ILE A CA 1
ATOM 713 C C . ILE A 1 97 ? 14.247 -30.395 -19.300 1.00 45.81 97 ILE A C 1
ATOM 715 O O . ILE A 1 97 ? 14.652 -31.519 -19.587 1.00 45.81 97 ILE A O 1
ATOM 719 N N . VAL A 1 98 ? 14.092 -29.987 -18.039 1.00 45.81 98 VAL A N 1
ATOM 720 C CA . VAL A 1 98 ? 13.981 -30.914 -16.902 1.00 45.81 98 VAL A CA 1
ATOM 721 C C . VAL A 1 98 ? 12.852 -30.459 -15.980 1.00 45.81 98 VAL A C 1
ATOM 723 O O . VAL A 1 98 ? 12.927 -29.435 -15.307 1.00 45.81 98 VAL A O 1
ATOM 726 N N . THR A 1 99 ? 11.771 -31.232 -15.995 1.00 36.91 99 THR A N 1
ATOM 727 C CA . THR A 1 99 ? 10.690 -31.233 -15.008 1.00 36.91 99 THR A CA 1
ATOM 728 C C . THR A 1 99 ? 11.148 -32.002 -13.777 1.00 36.91 99 THR A C 1
ATOM 730 O O . THR A 1 99 ? 11.596 -33.138 -13.926 1.00 36.91 99 THR A O 1
ATOM 733 N N . ASN A 1 100 ? 10.972 -31.447 -12.578 1.00 50.19 100 ASN A N 1
ATOM 734 C CA . ASN A 1 100 ? 11.045 -32.239 -11.355 1.00 50.19 100 ASN A CA 1
ATOM 735 C C . ASN A 1 100 ? 9.825 -31.946 -10.477 1.00 50.19 100 ASN A C 1
ATOM 737 O O . ASN A 1 100 ? 9.732 -30.908 -9.824 1.00 50.19 100 ASN A O 1
ATOM 741 N N . ASP A 1 101 ? 8.882 -32.883 -10.531 1.00 32.81 101 ASP A N 1
ATOM 742 C CA . ASP A 1 101 ? 7.829 -33.096 -9.548 1.00 32.81 101 ASP A CA 1
ATOM 743 C C . ASP A 1 101 ? 8.451 -33.759 -8.316 1.00 32.81 101 ASP A C 1
ATOM 745 O O . ASP A 1 101 ? 9.208 -34.723 -8.440 1.00 32.81 101 ASP A O 1
ATOM 749 N N . SER A 1 102 ? 8.156 -33.241 -7.127 1.00 60.91 102 SER A N 1
ATOM 750 C CA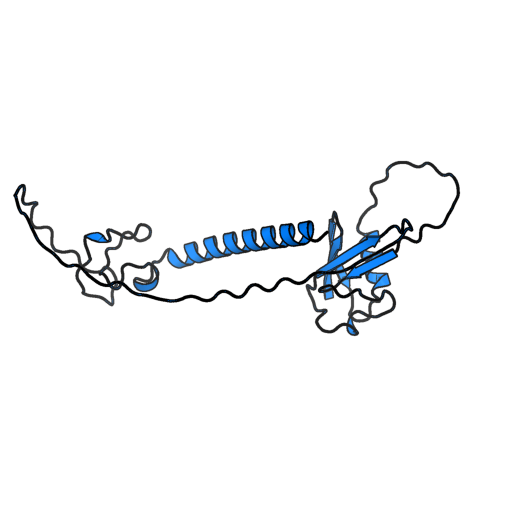 . SER A 1 102 ? 8.201 -34.027 -5.895 1.00 60.91 102 SER A CA 1
ATOM 751 C C . SER A 1 102 ? 7.299 -33.379 -4.860 1.00 60.91 102 SER A C 1
ATOM 753 O O . SER A 1 102 ? 7.563 -32.315 -4.300 1.00 60.91 102 SER A O 1
ATOM 755 N N . SER A 1 103 ? 6.194 -34.072 -4.669 1.00 54.28 103 SER A N 1
ATOM 756 C CA . SER A 1 103 ? 5.153 -33.913 -3.678 1.00 54.28 103 SER A CA 1
ATOM 757 C C . SER A 1 103 ? 5.593 -34.471 -2.316 1.00 54.28 103 SER A C 1
ATOM 759 O O . SER A 1 103 ? 6.296 -35.473 -2.259 1.00 54.28 103 SER A O 1
ATOM 761 N N . ALA A 1 104 ? 5.159 -33.826 -1.226 1.00 45.16 104 ALA A N 1
ATOM 762 C CA . ALA A 1 104 ? 4.901 -34.376 0.121 1.00 45.16 104 ALA A CA 1
ATOM 763 C C . ALA A 1 104 ? 4.765 -33.172 1.075 1.00 45.16 104 ALA A C 1
ATOM 765 O O . ALA A 1 104 ? 5.675 -32.359 1.160 1.00 45.16 104 ALA A O 1
ATOM 766 N N . SER A 1 105 ? 3.658 -32.862 1.744 1.00 55.62 105 SER A N 1
ATOM 767 C CA . SER A 1 105 ? 2.734 -33.624 2.597 1.00 55.62 105 SER A CA 1
ATOM 768 C C . SER A 1 105 ? 2.697 -32.899 3.944 1.00 55.62 105 SER A C 1
ATOM 770 O O . SER A 1 105 ? 3.715 -32.615 4.569 1.00 55.62 105 SER A O 1
ATOM 772 N N . LEU A 1 106 ? 1.478 -32.565 4.344 1.00 47.00 106 LEU A N 1
ATOM 773 C CA . LEU A 1 106 ? 1.090 -31.833 5.542 1.00 47.00 106 LEU A CA 1
ATOM 774 C C . LEU A 1 106 ? 1.113 -32.760 6.765 1.00 47.00 106 LEU A C 1
ATOM 776 O O . LEU A 1 106 ? 0.677 -33.902 6.650 1.00 47.00 106 LEU A O 1
ATOM 780 N N . SER A 1 107 ? 1.520 -32.250 7.932 1.00 51.09 107 SER A N 1
ATOM 781 C CA . SER A 1 107 ? 1.056 -32.632 9.289 1.00 51.09 107 SER A CA 1
ATOM 782 C C . SER A 1 107 ? 1.689 -31.640 10.282 1.00 51.09 107 SER A C 1
ATOM 784 O O . SER A 1 107 ? 2.903 -31.488 10.287 1.00 51.09 107 SER A O 1
ATOM 786 N N . SER A 1 108 ? 0.965 -30.757 10.978 1.00 49.41 108 SER A N 1
ATOM 787 C CA . SER A 1 108 ? 0.020 -30.961 12.095 1.00 49.41 108 SER A CA 1
ATOM 788 C C . SER A 1 108 ? 0.662 -31.552 13.351 1.00 49.41 108 SER A C 1
ATOM 790 O O . SER A 1 108 ? 0.719 -32.766 13.479 1.00 49.41 108 SER A O 1
ATOM 792 N N . MET A 1 109 ? 1.038 -30.697 14.312 1.00 52.75 109 MET A N 1
ATOM 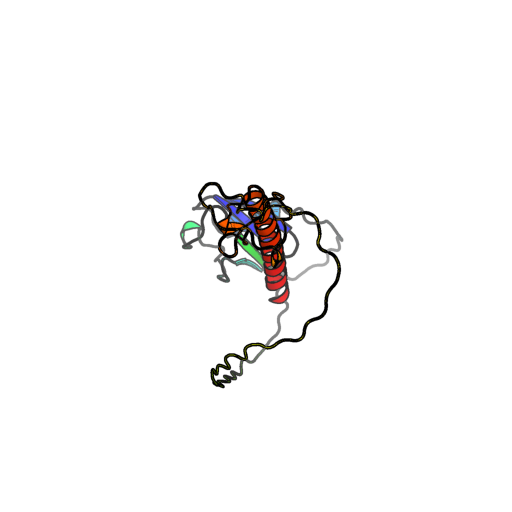793 C CA . MET A 1 109 ? 1.203 -31.081 15.722 1.00 52.75 109 MET A CA 1
ATOM 794 C C . MET A 1 109 ? 0.594 -29.988 16.611 1.00 52.75 109 MET A C 1
ATOM 796 O O . MET A 1 109 ? 0.970 -28.819 16.525 1.00 52.75 109 MET A O 1
ATOM 800 N N . SER A 1 110 ? -0.352 -30.391 17.453 1.00 49.78 110 SER A N 1
ATOM 801 C CA . SER A 1 110 ? -1.061 -29.578 18.442 1.00 49.78 110 SER A CA 1
ATOM 802 C C . SER A 1 110 ? -0.429 -29.695 19.833 1.00 49.78 110 SER A C 1
ATOM 804 O O . SER A 1 110 ? 0.109 -30.735 20.190 1.00 49.78 110 SER A O 1
ATOM 806 N N . THR A 1 111 ? -0.619 -28.629 20.621 1.00 44.47 111 THR A N 1
ATOM 807 C CA . THR A 1 111 ? -0.851 -28.583 22.083 1.00 44.47 111 THR A CA 1
ATOM 808 C C . THR A 1 111 ? 0.104 -29.297 23.045 1.00 44.47 111 THR A C 1
ATOM 810 O O . THR A 1 111 ? 0.071 -30.514 23.153 1.00 44.47 111 THR A O 1
ATOM 813 N N . PHE A 1 112 ? 0.710 -28.515 23.948 1.00 47.59 112 PHE A N 1
ATOM 814 C CA . PHE A 1 112 ? 0.791 -28.883 25.368 1.00 47.59 112 PHE A CA 1
ATOM 815 C C . PHE A 1 112 ? 0.507 -27.673 26.262 1.00 47.59 112 PHE A C 1
ATOM 817 O O . PHE A 1 112 ? 1.033 -26.578 26.062 1.00 47.59 112 PHE A O 1
ATOM 824 N N . ALA A 1 113 ? -0.381 -27.895 27.229 1.00 42.09 113 ALA A N 1
ATOM 825 C CA . ALA A 1 113 ? -0.810 -26.953 28.245 1.00 42.09 113 ALA A CA 1
ATOM 826 C C . ALA A 1 113 ? -0.031 -27.154 29.559 1.00 42.09 113 ALA A C 1
ATOM 828 O O . ALA A 1 113 ? 0.222 -28.283 29.960 1.00 42.09 113 ALA A O 1
ATOM 829 N N . SER A 1 114 ? 0.263 -26.023 30.208 1.00 48.88 114 SER A N 1
ATOM 830 C CA . SER A 1 114 ? 0.278 -25.722 31.654 1.00 48.88 114 SER A CA 1
ATOM 831 C C . SER A 1 114 ? 0.877 -26.700 32.675 1.00 48.88 114 SER A C 1
ATOM 833 O O . SER A 1 114 ? 0.350 -27.784 32.887 1.00 48.88 114 SER A O 1
ATOM 835 N N . SER A 1 115 ? 1.802 -26.200 33.508 1.00 47.56 115 SER A N 1
ATOM 836 C CA . SER A 1 115 ? 1.591 -25.880 34.951 1.00 47.56 115 SER A CA 1
ATOM 837 C C . SER A 1 115 ? 2.933 -25.480 35.612 1.00 47.56 115 SER A C 1
ATOM 839 O O . SER A 1 115 ? 3.946 -26.129 35.407 1.00 47.56 115 SER A O 1
ATOM 841 N N . SER A 1 116 ? 3.060 -24.260 36.150 1.00 54.62 116 SER A N 1
ATOM 842 C CA . SER A 1 116 ? 2.892 -23.865 37.569 1.00 54.62 116 SER A CA 1
ATOM 843 C C . SER A 1 116 ? 4.160 -24.001 38.423 1.00 54.62 116 SER A C 1
ATOM 845 O O . SER A 1 116 ? 4.581 -25.111 38.719 1.00 54.62 116 SER A O 1
ATOM 847 N N . SER A 1 117 ? 4.689 -22.877 38.925 1.00 47.59 117 SER A N 1
ATOM 848 C CA . SER A 1 117 ? 5.299 -22.760 40.265 1.00 47.59 117 SER A CA 1
ATOM 849 C C . SER A 1 117 ? 5.444 -21.287 40.662 1.00 47.59 117 SER A C 1
ATOM 851 O O . SER A 1 117 ? 5.840 -20.445 39.860 1.00 47.59 117 SER A O 1
ATOM 853 N N . ALA A 1 118 ? 5.038 -20.986 41.892 1.00 44.25 118 ALA A N 1
ATOM 854 C CA . ALA A 1 118 ? 4.825 -19.660 42.462 1.00 44.25 118 ALA A CA 1
ATOM 855 C C . ALA A 1 118 ? 5.997 -19.193 43.343 1.00 44.25 118 ALA A C 1
ATOM 857 O O . ALA A 1 118 ? 6.625 -20.030 43.979 1.00 44.25 118 ALA A O 1
ATOM 858 N N . ALA A 1 119 ? 6.194 -17.871 43.471 1.00 48.75 119 ALA A N 1
ATOM 859 C CA . ALA A 1 119 ? 6.627 -17.182 44.703 1.00 48.75 119 ALA A CA 1
ATOM 860 C C . ALA A 1 119 ? 6.555 -15.636 44.545 1.00 48.75 119 ALA A C 1
ATOM 862 O O . ALA A 1 119 ? 6.542 -15.147 43.415 1.00 48.75 119 ALA A O 1
ATOM 863 N N . PRO A 1 120 ? 6.445 -14.857 45.646 1.00 58.34 120 PRO A N 1
ATOM 864 C CA . PRO A 1 120 ? 5.767 -13.557 45.680 1.00 58.34 120 PRO A CA 1
ATOM 865 C C . PRO A 1 120 ? 6.716 -12.353 45.818 1.00 58.34 120 PRO A C 1
ATOM 867 O O . PRO A 1 120 ? 7.711 -12.451 46.520 1.00 58.34 120 PRO A O 1
ATOM 870 N N . ALA A 1 121 ? 6.359 -11.183 45.267 1.00 45.84 121 ALA A N 1
ATOM 871 C CA . ALA A 1 121 ? 6.753 -9.880 45.829 1.00 45.84 121 ALA A CA 1
ATOM 872 C C . ALA A 1 121 ? 6.080 -8.686 45.127 1.00 45.84 121 ALA A C 1
ATOM 874 O O . ALA A 1 121 ? 6.050 -8.585 43.905 1.00 45.84 121 ALA A O 1
ATOM 875 N N . SER A 1 122 ? 5.656 -7.727 45.955 1.00 50.72 122 SER A N 1
ATOM 876 C CA . SER A 1 122 ? 5.208 -6.359 45.654 1.00 50.72 122 SER A CA 1
ATOM 877 C C . SER A 1 122 ? 3.872 -6.215 44.914 1.00 50.72 122 SER A C 1
ATOM 879 O O . SER A 1 122 ? 3.721 -6.484 43.730 1.00 50.72 122 SER A O 1
ATOM 881 N N . ARG A 1 123 ? 2.865 -5.752 45.659 1.00 58.66 123 ARG A N 1
ATOM 882 C CA . ARG A 1 123 ? 1.540 -5.372 45.167 1.00 58.66 123 ARG A CA 1
ATOM 883 C C . ARG A 1 123 ? 1.623 -3.908 44.711 1.00 58.66 123 ARG A C 1
ATOM 885 O O . ARG A 1 123 ? 1.674 -3.038 45.583 1.00 58.66 123 ARG A O 1
ATOM 892 N N . PRO A 1 124 ? 1.629 -3.579 43.404 1.00 51.84 124 PRO A N 1
ATOM 893 C CA . PRO A 1 124 ? 1.447 -2.201 42.990 1.00 51.84 124 PRO A CA 1
ATOM 894 C C . PRO A 1 124 ? -0.001 -1.812 43.281 1.00 51.84 124 PRO A C 1
ATOM 896 O O . PRO A 1 124 ? -0.933 -2.604 43.105 1.00 51.84 124 PRO A O 1
ATOM 899 N N . LYS A 1 125 ? -0.161 -0.579 43.755 1.00 50.66 125 LYS A N 1
ATOM 900 C CA . LYS A 1 125 ? -1.417 0.152 43.942 1.00 50.66 125 LYS A CA 1
ATOM 901 C C . LYS A 1 125 ? -2.427 -0.205 42.840 1.00 50.66 125 LYS A C 1
ATOM 903 O O . LYS A 1 125 ? -2.058 -0.268 41.670 1.00 50.66 125 LYS A O 1
ATOM 908 N N . ALA A 1 126 ? -3.685 -0.431 43.219 1.00 55.47 126 ALA A N 1
ATOM 909 C CA . ALA A 1 126 ? -4.787 -0.806 42.336 1.00 55.47 126 ALA A CA 1
ATOM 910 C C . ALA A 1 126 ? -4.991 0.197 41.179 1.00 55.47 126 ALA A C 1
ATOM 912 O O . ALA A 1 126 ? -5.819 1.097 41.250 1.00 55.47 126 ALA A O 1
ATOM 913 N N . GLY A 1 127 ? -4.231 0.026 40.098 1.00 61.28 127 GLY A N 1
ATOM 914 C CA . GLY A 1 127 ? -4.500 0.632 38.805 1.00 61.28 127 GLY A CA 1
ATOM 915 C C . GLY A 1 127 ? -5.614 -0.162 38.140 1.00 61.28 127 GLY A C 1
ATOM 916 O O . GLY A 1 127 ? -5.461 -1.362 37.886 1.00 61.28 127 GLY A O 1
ATOM 917 N N . GLY A 1 128 ? -6.754 0.486 37.903 1.00 72.25 128 GLY A N 1
ATOM 918 C CA . GLY A 1 128 ? -7.892 -0.116 37.218 1.00 72.25 128 GLY A CA 1
ATOM 919 C C . GLY A 1 128 ? -7.465 -0.831 35.933 1.00 72.25 128 GLY A C 1
ATOM 920 O O . GLY A 1 128 ? -6.565 -0.396 35.212 1.00 72.25 128 GLY A O 1
ATOM 921 N N . LYS A 1 129 ? -8.094 -1.975 35.654 1.00 78.50 129 LYS A N 1
ATOM 922 C CA . LYS A 1 129 ? -7.854 -2.736 34.424 1.00 78.50 129 LYS A CA 1
ATOM 923 C C . LYS A 1 129 ? -8.289 -1.854 33.250 1.00 78.50 129 LYS A C 1
ATOM 925 O O . LYS A 1 129 ? -9.481 -1.578 33.116 1.00 78.50 129 LYS A O 1
ATOM 930 N N . LYS A 1 130 ? -7.327 -1.392 32.445 1.00 86.81 130 LYS A N 1
ATOM 931 C CA . LYS A 1 130 ? -7.599 -0.522 31.296 1.00 86.81 130 LYS A CA 1
ATOM 932 C C . LYS A 1 130 ? -8.556 -1.224 30.323 1.00 86.81 130 LYS A C 1
ATOM 934 O O . LYS A 1 130 ? -8.509 -2.448 30.175 1.00 86.81 130 LYS A O 1
ATOM 939 N N . ARG A 1 131 ? -9.453 -0.464 29.699 1.00 91.94 131 ARG A N 1
ATOM 940 C CA . ARG A 1 131 ? -10.410 -0.952 28.693 1.00 91.94 131 ARG A CA 1
ATOM 941 C C . ARG A 1 131 ? -9.887 -0.658 27.293 1.00 91.94 131 ARG A C 1
ATOM 943 O O . ARG A 1 131 ? -8.984 0.158 27.133 1.00 91.94 131 ARG A O 1
ATOM 950 N N . CYS A 1 132 ? -10.439 -1.360 26.310 1.00 93.56 132 CYS A N 1
ATOM 951 C CA . CYS A 1 132 ? -10.180 -1.099 24.902 1.00 93.56 132 CYS A CA 1
ATOM 952 C C . CYS A 1 132 ? -10.522 0.363 24.564 1.00 93.56 132 CYS A C 1
ATOM 954 O O . CYS A 1 132 ? -11.598 0.831 24.917 1.00 93.56 132 CYS A O 1
ATOM 956 N N . SER A 1 133 ? -9.624 1.068 23.879 1.00 92.06 133 SER A N 1
ATOM 957 C CA . SER A 1 133 ? -9.799 2.469 23.473 1.00 92.06 133 SER A CA 1
ATOM 958 C C . SER A 1 133 ? -10.714 2.639 22.253 1.00 92.06 133 SER A C 1
ATOM 960 O O . SER A 1 133 ? -11.077 3.758 21.911 1.00 92.06 133 SER A O 1
ATOM 962 N N . LEU A 1 134 ? -11.087 1.544 21.585 1.00 92.06 134 LEU A N 1
ATOM 963 C CA . LEU A 1 134 ? -12.030 1.571 20.468 1.00 92.06 134 LEU A CA 1
ATOM 964 C C . LEU A 1 134 ? -13.460 1.829 20.971 1.00 92.06 134 LEU A C 1
ATOM 966 O O . LEU A 1 134 ? -13.973 1.047 21.767 1.00 92.06 134 LEU A O 1
ATOM 970 N N . ALA A 1 135 ? -14.124 2.864 20.446 1.00 88.69 135 ALA A N 1
ATOM 971 C CA . ALA A 1 135 ? -15.456 3.300 20.889 1.00 88.69 135 ALA A CA 1
ATOM 972 C C . ALA A 1 135 ? -16.541 2.207 20.817 1.00 88.69 135 ALA A C 1
ATOM 974 O O . ALA A 1 135 ? -17.459 2.183 21.631 1.00 88.69 135 ALA A O 1
ATOM 975 N N . THR A 1 136 ? -16.427 1.273 19.871 1.00 91.06 136 THR A N 1
ATOM 976 C CA . THR A 1 136 ? -17.376 0.162 19.690 1.00 91.06 136 THR A CA 1
ATOM 977 C C . THR A 1 136 ? -17.070 -1.055 20.572 1.00 91.06 136 THR A C 1
ATOM 979 O O . THR A 1 136 ? -17.756 -2.072 20.480 1.00 91.06 136 THR A O 1
ATOM 982 N N . CYS A 1 137 ? -16.046 -0.997 21.432 1.00 92.81 137 CYS A N 1
ATOM 983 C CA . CYS A 1 137 ? -15.575 -2.134 22.217 1.00 92.81 137 CYS A CA 1
ATOM 984 C C . CYS A 1 137 ? -15.428 -1.806 23.708 1.00 92.81 137 CYS A C 1
ATOM 986 O O . CYS A 1 137 ? -14.667 -0.928 24.090 1.00 92.81 137 CYS A O 1
ATOM 988 N N . ASN A 1 138 ? -16.046 -2.617 24.574 1.00 90.75 138 ASN A N 1
ATOM 989 C CA . ASN A 1 138 ? -15.932 -2.496 26.038 1.00 90.75 138 ASN A CA 1
ATOM 990 C C . ASN A 1 138 ? -15.131 -3.647 26.696 1.00 90.75 138 ASN A C 1
ATOM 992 O O . ASN A 1 138 ? -15.200 -3.895 27.907 1.00 90.75 138 ASN A O 1
ATOM 996 N N . ARG A 1 139 ? -14.368 -4.412 25.905 1.00 91.81 139 ARG A N 1
ATOM 997 C CA . ARG A 1 139 ? -13.519 -5.492 26.437 1.00 91.81 139 ARG A CA 1
ATOM 998 C C . ARG A 1 139 ? -12.321 -4.913 27.196 1.00 91.81 139 ARG A C 1
ATOM 1000 O O . ARG A 1 139 ? -11.897 -3.783 26.956 1.00 91.81 139 ARG A O 1
ATOM 1007 N N . LEU A 1 140 ? -11.765 -5.695 28.121 1.00 91.56 140 LEU A N 1
ATOM 1008 C CA . LEU A 1 140 ? -10.545 -5.311 28.832 1.00 91.56 140 LEU A CA 1
ATOM 1009 C C . LEU A 1 140 ? -9.364 -5.263 27.855 1.00 91.56 140 LEU A C 1
ATOM 1011 O O . LEU A 1 140 ? -9.219 -6.144 27.006 1.00 91.56 140 LEU A O 1
ATOM 1015 N N . ALA A 1 141 ? -8.522 -4.240 27.992 1.00 92.50 141 ALA A N 1
ATOM 1016 C CA . ALA A 1 141 ? -7.278 -4.149 27.248 1.00 92.50 141 ALA A CA 1
ATOM 1017 C C . ALA A 1 141 ? -6.315 -5.249 27.711 1.00 92.50 141 ALA A C 1
ATOM 1019 O O . ALA A 1 141 ? -6.193 -5.540 28.908 1.00 92.50 141 ALA A O 1
ATOM 1020 N N . GLN A 1 142 ? -5.640 -5.874 26.751 1.00 89.88 142 GLN A N 1
ATOM 1021 C CA . GLN A 1 142 ? -4.740 -6.981 27.025 1.00 89.88 142 GLN A CA 1
ATOM 1022 C C . GLN A 1 142 ? -3.357 -6.451 27.402 1.00 89.88 142 GLN A C 1
ATOM 1024 O O . GLN A 1 142 ? -2.661 -5.874 26.575 1.00 89.88 142 GLN A O 1
ATOM 1029 N N . ARG A 1 143 ? -2.929 -6.695 28.647 1.00 83.88 143 ARG A N 1
ATOM 1030 C CA . ARG A 1 143 ? -1.643 -6.197 29.175 1.00 83.88 143 ARG A CA 1
ATOM 1031 C C . ARG A 1 143 ? -0.419 -6.656 28.374 1.00 83.88 143 ARG A C 1
ATOM 1033 O O . ARG A 1 143 ? 0.558 -5.927 28.328 1.00 83.88 143 ARG A O 1
ATOM 1040 N N . MET A 1 144 ? -0.477 -7.837 27.753 1.00 82.81 144 MET A N 1
ATOM 1041 C CA . MET A 1 144 ? 0.646 -8.397 26.985 1.00 82.81 144 MET A CA 1
ATOM 1042 C C . MET A 1 144 ? 0.905 -7.692 25.649 1.00 82.81 144 MET A C 1
ATOM 1044 O O . MET A 1 144 ? 2.011 -7.775 25.139 1.00 82.81 144 MET A O 1
ATOM 1048 N N . VAL A 1 145 ? -0.106 -7.046 25.062 1.00 84.25 145 VAL A N 1
ATOM 1049 C CA . VAL A 1 145 ? 0.025 -6.400 23.743 1.00 84.25 145 VAL A CA 1
ATOM 1050 C C . VAL A 1 145 ? 0.748 -5.056 23.861 1.00 84.25 145 VAL A C 1
ATOM 1052 O O . VAL A 1 145 ? 1.451 -4.653 22.942 1.00 84.25 145 VAL A O 1
ATOM 1055 N N . GLY A 1 146 ? 0.595 -4.382 25.003 1.00 86.75 146 GLY A N 1
ATOM 1056 C CA . GLY A 1 146 ? 1.079 -3.020 25.188 1.00 86.75 146 GLY A CA 1
ATOM 1057 C C . GLY A 1 146 ? 0.195 -1.978 24.500 1.00 86.75 146 GLY A C 1
ATOM 1058 O O . GLY A 1 146 ? -0.957 -2.240 24.138 1.00 86.75 146 GLY A O 1
ATOM 1059 N N . ASP A 1 147 ? 0.752 -0.779 24.367 1.00 90.38 147 ASP A N 1
ATOM 1060 C CA . ASP A 1 147 ? 0.085 0.387 23.794 1.00 90.38 147 ASP A CA 1
ATOM 1061 C C . ASP A 1 147 ? 0.461 0.504 22.313 1.00 90.38 147 ASP A C 1
ATOM 1063 O O . ASP A 1 147 ? 1.606 0.251 21.936 1.00 90.38 147 ASP A O 1
ATOM 1067 N N . CYS A 1 148 ? -0.486 0.889 21.455 1.00 92.06 148 CYS A N 1
ATOM 1068 C CA . CYS A 1 148 ? -0.198 1.071 20.032 1.00 92.06 148 CYS A CA 1
ATOM 1069 C C . CYS A 1 148 ? 0.859 2.166 19.840 1.00 92.06 148 CYS A C 1
ATOM 1071 O O . CYS A 1 148 ? 0.686 3.283 20.315 1.00 92.06 148 CYS A O 1
ATOM 1073 N N . MET A 1 149 ? 1.937 1.881 19.110 1.00 89.06 149 MET A N 1
ATOM 1074 C CA . MET A 1 149 ? 3.050 2.829 18.943 1.00 89.06 149 MET A CA 1
ATOM 1075 C C . MET A 1 149 ? 2.656 4.117 18.208 1.00 89.06 149 MET A C 1
ATOM 1077 O O . MET A 1 149 ? 3.291 5.150 18.400 1.00 89.06 149 MET A O 1
ATOM 1081 N N . TYR A 1 150 ? 1.588 4.064 17.413 1.00 91.88 150 TYR A N 1
ATOM 1082 C CA . TYR A 1 150 ? 1.142 5.178 16.581 1.00 91.88 150 TYR A CA 1
ATOM 1083 C C . TYR A 1 150 ? 0.110 6.051 17.300 1.00 91.88 150 TYR A C 1
ATOM 1085 O O . TYR A 1 150 ? 0.319 7.246 17.484 1.00 91.88 150 TYR A O 1
ATOM 1093 N N . CYS A 1 151 ? -0.989 5.452 17.769 1.00 91.25 151 CYS A N 1
ATOM 1094 C CA . CYS A 1 151 ? -2.074 6.191 18.425 1.00 91.25 151 CYS A CA 1
ATOM 1095 C C . CYS A 1 151 ? -2.016 6.166 19.961 1.00 91.25 151 CYS A C 1
ATOM 1097 O O . CYS A 1 151 ? -2.855 6.790 20.606 1.00 91.25 151 CYS A O 1
ATOM 1099 N N . LYS A 1 152 ? -1.065 5.435 20.561 1.00 91.06 152 LYS A N 1
ATOM 1100 C CA . LYS A 1 152 ? -0.874 5.267 22.019 1.00 91.06 152 LYS A CA 1
ATOM 1101 C C . LYS A 1 152 ? -2.102 4.733 22.775 1.00 91.06 152 LYS A C 1
ATOM 1103 O O . LYS A 1 152 ? -2.168 4.824 23.999 1.00 91.06 152 LYS A O 1
ATOM 1108 N N . GLY A 1 153 ? -3.063 4.152 22.053 1.00 91.88 153 GLY A N 1
ATOM 1109 C CA . GLY A 1 153 ? -4.262 3.522 22.609 1.00 91.88 153 GLY A CA 1
ATOM 1110 C C . GLY A 1 153 ? -4.016 2.102 23.126 1.00 91.88 153 GLY A C 1
ATOM 1111 O O . GLY A 1 153 ? -3.040 1.449 22.750 1.00 91.88 153 GLY A O 1
ATOM 1112 N N . HIS A 1 154 ? -4.924 1.614 23.973 1.00 93.00 154 HIS A N 1
ATOM 1113 C CA . HIS A 1 154 ? -4.860 0.280 24.578 1.00 93.00 154 HIS A CA 1
ATOM 1114 C C . HIS A 1 154 ? -5.980 -0.586 24.014 1.00 93.00 154 HIS A C 1
ATOM 1116 O O . HIS A 1 154 ? -7.135 -0.165 24.005 1.00 93.00 154 HIS A O 1
ATOM 1122 N N . PHE A 1 155 ? -5.688 -1.815 23.592 1.00 94.25 155 PHE A N 1
ATOM 1123 C CA . PHE A 1 155 ? -6.673 -2.631 22.879 1.00 94.25 155 PHE A CA 1
ATOM 1124 C C . PHE A 1 155 ? -6.827 -4.035 23.466 1.00 94.25 155 PHE A C 1
ATOM 1126 O O . PHE A 1 155 ? -5.944 -4.567 24.143 1.00 94.25 155 PHE A O 1
ATOM 1133 N N . CYS A 1 156 ? -8.004 -4.632 23.268 1.00 94.56 156 CYS A N 1
ATOM 1134 C CA . CYS A 1 156 ? -8.256 -6.025 23.638 1.00 94.56 156 CYS A CA 1
ATOM 1135 C C . CYS A 1 156 ? -7.635 -6.994 22.618 1.00 94.56 156 CYS A C 1
ATOM 1137 O O . CYS A 1 156 ? -7.246 -6.581 21.529 1.00 94.56 156 CYS A O 1
ATOM 1139 N N . SER A 1 157 ? -7.623 -8.296 22.920 1.00 91.50 157 SER A N 1
ATOM 1140 C CA . SER A 1 157 ? -7.109 -9.350 22.024 1.00 91.50 157 SER A CA 1
ATOM 1141 C C . SER A 1 157 ? -7.643 -9.288 20.589 1.00 91.50 157 SER A C 1
ATOM 1143 O O . SER A 1 157 ? -6.892 -9.600 19.666 1.00 91.50 157 SER A O 1
ATOM 1145 N N . ALA A 1 158 ? -8.905 -8.876 20.427 1.00 92.50 158 ALA A N 1
ATOM 1146 C CA . ALA A 1 158 ? -9.604 -8.757 19.148 1.00 92.50 158 ALA A CA 1
ATOM 1147 C C . ALA A 1 158 ? -9.358 -7.438 18.395 1.00 92.50 158 ALA A C 1
ATOM 1149 O O . ALA A 1 158 ? -9.741 -7.344 17.244 1.00 92.50 158 ALA A O 1
ATOM 1150 N N . HIS A 1 159 ? -8.769 -6.419 19.032 1.00 93.81 159 HIS A N 1
ATOM 1151 C CA . HIS A 1 159 ? -8.509 -5.118 18.393 1.00 93.81 159 HIS A CA 1
ATOM 1152 C C . HIS A 1 159 ? -7.026 -4.726 18.460 1.00 93.81 159 HIS A C 1
ATOM 1154 O O . HIS A 1 159 ? -6.679 -3.551 18.413 1.00 93.81 159 HIS A O 1
ATOM 1160 N N . ARG A 1 160 ? -6.131 -5.706 18.636 1.00 91.94 160 ARG A N 1
ATOM 1161 C CA . ARG A 1 160 ? -4.694 -5.455 18.823 1.00 91.94 160 ARG A CA 1
ATOM 1162 C C . ARG A 1 160 ? -3.967 -5.037 17.543 1.00 91.94 160 ARG A C 1
ATOM 1164 O O . ARG A 1 160 ? -2.889 -4.462 17.637 1.00 91.94 160 ARG A O 1
ATOM 1171 N N . LEU A 1 161 ? -4.536 -5.343 16.379 1.00 91.19 161 LEU A N 1
ATOM 1172 C CA . LEU A 1 161 ? -3.987 -4.989 15.070 1.00 91.19 161 LEU A CA 1
ATOM 1173 C C . LEU A 1 161 ? -4.428 -3.577 14.673 1.00 91.19 161 LEU A C 1
ATOM 1175 O O . LEU A 1 161 ? -5.494 -3.128 15.107 1.00 91.19 161 LEU A O 1
ATOM 1179 N N . LEU A 1 162 ? -3.620 -2.875 13.870 1.00 91.31 162 LEU A N 1
ATOM 1180 C CA . LEU A 1 162 ? -3.939 -1.513 13.421 1.00 91.31 162 LEU A CA 1
ATOM 1181 C C . LEU A 1 162 ? -5.247 -1.472 12.621 1.00 91.31 162 LEU A C 1
ATOM 1183 O O . LEU A 1 162 ? -6.005 -0.506 12.736 1.00 91.31 162 LEU A O 1
ATOM 1187 N N . GLU A 1 163 ? -5.514 -2.533 11.860 1.00 91.69 163 GLU A N 1
ATOM 1188 C CA . GLU A 1 163 ? -6.719 -2.774 11.067 1.00 91.69 163 GLU A CA 1
ATOM 1189 C C . GLU A 1 163 ? -7.972 -2.764 11.942 1.00 91.69 163 GLU A C 1
ATOM 1191 O O . GLU A 1 163 ? -8.940 -2.059 11.655 1.00 91.69 163 GLU A O 1
ATOM 1196 N N . ASP A 1 164 ? -7.929 -3.519 13.037 1.00 92.31 164 ASP A N 1
ATOM 1197 C CA . ASP A 1 164 ? -9.096 -3.803 13.863 1.00 92.31 164 ASP A CA 1
ATOM 1198 C C . ASP A 1 164 ? -9.500 -2.597 14.718 1.00 92.31 164 ASP A C 1
ATOM 1200 O O . ASP A 1 164 ? -10.687 -2.313 14.884 1.00 92.31 164 ASP A O 1
ATOM 1204 N N . HIS A 1 165 ? -8.523 -1.856 15.257 1.00 91.81 165 HIS A N 1
ATOM 1205 C CA . HIS A 1 165 ? -8.807 -0.644 16.029 1.00 91.81 165 HIS A CA 1
ATOM 1206 C C . HIS A 1 165 ? -8.884 0.634 15.192 1.00 91.81 165 HIS A C 1
ATOM 1208 O O . HIS A 1 165 ? -9.060 1.709 15.767 1.00 91.81 165 HIS A O 1
ATOM 1214 N N . ARG A 1 166 ? -8.778 0.525 13.860 1.00 90.25 166 ARG A N 1
ATOM 1215 C CA . ARG A 1 166 ? -8.849 1.652 12.918 1.00 90.25 166 ARG A CA 1
ATOM 1216 C C . ARG A 1 166 ? -7.870 2.764 13.295 1.00 90.25 166 ARG A C 1
ATOM 1218 O O . ARG A 1 166 ? -8.262 3.900 13.556 1.00 90.25 166 ARG A O 1
ATOM 1225 N N . CYS A 1 167 ? -6.588 2.411 13.374 1.00 92.81 167 CYS A N 1
ATOM 1226 C CA . CYS A 1 167 ? -5.541 3.356 13.747 1.00 92.81 167 CYS A CA 1
ATOM 1227 C C . CYS A 1 167 ? -5.517 4.573 12.801 1.00 92.81 167 CYS A C 1
ATOM 1229 O O . CYS A 1 167 ? -5.555 4.406 11.584 1.00 92.81 167 CYS A O 1
ATOM 1231 N N . ALA A 1 168 ? -5.405 5.791 13.340 1.00 89.62 168 ALA A N 1
ATOM 1232 C CA . ALA A 1 168 ? -5.380 7.015 12.530 1.00 89.62 168 ALA A CA 1
ATOM 1233 C C . ALA A 1 168 ? -4.185 7.052 11.558 1.00 89.62 168 ALA A C 1
ATOM 1235 O O . ALA A 1 168 ? -4.336 7.412 10.395 1.00 89.62 168 ALA A O 1
ATOM 1236 N N . SER A 1 169 ? -3.017 6.590 12.008 1.00 88.50 169 SER A N 1
ATOM 1237 C CA . SER A 1 169 ? -1.781 6.571 11.214 1.00 88.50 169 SER A CA 1
ATOM 1238 C C . SER A 1 169 ? -1.705 5.417 10.208 1.00 88.50 169 SER A C 1
ATOM 1240 O O . SER A 1 169 ? -0.712 5.288 9.497 1.00 88.50 169 SER A O 1
ATOM 1242 N N . LEU A 1 170 ? -2.728 4.556 10.133 1.00 91.88 170 LEU A N 1
ATOM 1243 C CA . LEU A 1 170 ? -2.726 3.395 9.240 1.00 91.88 170 LEU A CA 1
ATOM 1244 C C . LEU A 1 170 ? -2.729 3.826 7.763 1.00 91.88 170 LEU A C 1
ATOM 1246 O O . LEU A 1 170 ? -2.040 3.235 6.935 1.00 91.88 170 LEU A O 1
ATOM 1250 N N . ALA A 1 171 ? -3.485 4.875 7.429 1.00 89.31 171 ALA A N 1
ATOM 1251 C CA . ALA A 1 171 ? -3.573 5.373 6.058 1.00 89.31 171 ALA A CA 1
ATOM 1252 C C . ALA A 1 171 ? -2.211 5.869 5.544 1.00 89.31 171 ALA A C 1
ATOM 1254 O O . ALA A 1 171 ? -1.785 5.486 4.456 1.00 89.31 171 ALA A O 1
ATOM 1255 N N . GLU A 1 172 ? -1.505 6.656 6.357 1.00 89.38 172 GLU A N 1
ATOM 1256 C CA . GLU A 1 172 ? -0.171 7.174 6.034 1.00 89.38 172 GLU A CA 1
ATOM 1257 C C . GLU A 1 172 ? 0.866 6.051 5.927 1.00 89.38 172 GLU A C 1
ATOM 1259 O O . GLU A 1 172 ? 1.655 6.029 4.981 1.00 89.38 172 GLU A O 1
ATOM 1264 N N . LEU A 1 173 ? 0.826 5.073 6.843 1.00 89.56 173 LEU A N 1
ATOM 1265 C CA . LEU A 1 173 ? 1.706 3.904 6.783 1.00 89.56 173 LEU A CA 1
ATOM 1266 C C . LEU A 1 173 ? 1.509 3.107 5.493 1.00 89.56 173 LEU A C 1
ATOM 1268 O O . LEU A 1 173 ? 2.483 2.817 4.802 1.00 89.56 173 LEU A O 1
ATOM 1272 N N . ARG A 1 174 ? 0.256 2.801 5.133 1.00 91.69 174 ARG A N 1
ATOM 1273 C CA . ARG A 1 174 ? -0.058 2.070 3.897 1.00 91.69 174 ARG A CA 1
ATOM 1274 C C . ARG A 1 174 ? 0.401 2.824 2.661 1.00 91.69 174 ARG A C 1
ATOM 1276 O O . ARG A 1 174 ? 0.960 2.207 1.763 1.00 91.69 174 ARG A O 1
ATOM 1283 N N . ALA A 1 175 ? 0.186 4.136 2.611 1.00 92.81 175 ALA A N 1
ATOM 1284 C CA . ALA A 1 175 ? 0.632 4.951 1.487 1.00 92.81 175 ALA A CA 1
ATOM 1285 C C . ALA A 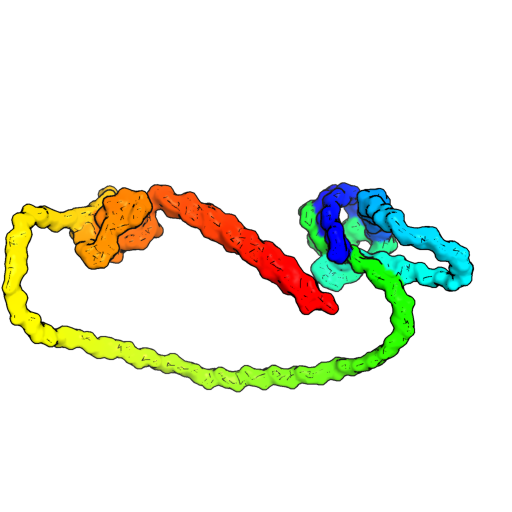1 175 ? 2.164 4.932 1.352 1.00 92.81 175 ALA A C 1
ATOM 1287 O O . ALA A 1 175 ? 2.683 4.710 0.260 1.00 92.81 175 ALA A O 1
ATOM 1288 N N . SER A 1 176 ? 2.890 5.093 2.463 1.00 93.31 176 SER A N 1
ATOM 1289 C CA . SER A 1 176 ? 4.357 5.051 2.474 1.00 93.31 176 SER A CA 1
ATOM 1290 C C . SER A 1 176 ? 4.910 3.683 2.064 1.00 93.31 176 SER A C 1
ATOM 1292 O O . SER A 1 176 ? 5.861 3.601 1.283 1.00 93.31 176 SER A O 1
ATOM 1294 N N . GLU A 1 177 ? 4.319 2.598 2.564 1.00 93.94 177 GLU A N 1
ATOM 1295 C CA . GLU A 1 177 ? 4.714 1.244 2.182 1.00 93.94 177 GLU A CA 1
ATOM 1296 C C . GLU A 1 177 ? 4.395 0.949 0.722 1.00 93.94 177 GLU A C 1
ATOM 1298 O O . GLU A 1 177 ? 5.238 0.381 0.032 1.00 93.94 177 GLU A O 1
ATOM 1303 N N . HIS A 1 178 ? 3.230 1.372 0.232 1.00 96.44 178 HIS A N 1
ATOM 1304 C CA . HIS A 1 178 ? 2.840 1.191 -1.161 1.00 96.44 178 HIS A CA 1
ATOM 1305 C C . HIS A 1 178 ? 3.779 1.940 -2.109 1.00 96.44 178 HIS A C 1
ATOM 1307 O O . HIS A 1 178 ? 4.195 1.385 -3.121 1.00 96.44 178 HIS A O 1
ATOM 1313 N N . GLU A 1 179 ? 4.172 3.165 -1.763 1.00 96.62 179 GLU A N 1
ATOM 1314 C CA . GLU A 1 179 ? 5.157 3.937 -2.521 1.00 96.62 179 GLU A CA 1
ATOM 1315 C C . GLU A 1 179 ? 6.518 3.231 -2.558 1.00 96.62 179 GLU A C 1
ATOM 1317 O O . GLU A 1 179 ? 7.086 3.022 -3.628 1.00 96.62 179 GLU A O 1
ATOM 1322 N N . ARG A 1 180 ? 7.025 2.782 -1.403 1.00 96.31 180 ARG A N 1
ATOM 1323 C CA . ARG A 1 180 ? 8.288 2.031 -1.344 1.00 96.31 180 ARG A CA 1
ATOM 1324 C C . ARG A 1 180 ? 8.201 0.723 -2.131 1.00 96.31 180 ARG A C 1
ATOM 1326 O O . ARG A 1 180 ? 9.176 0.334 -2.767 1.00 96.31 180 ARG A O 1
ATOM 1333 N N . ASN A 1 181 ? 7.071 0.026 -2.062 1.00 95.69 181 ASN A N 1
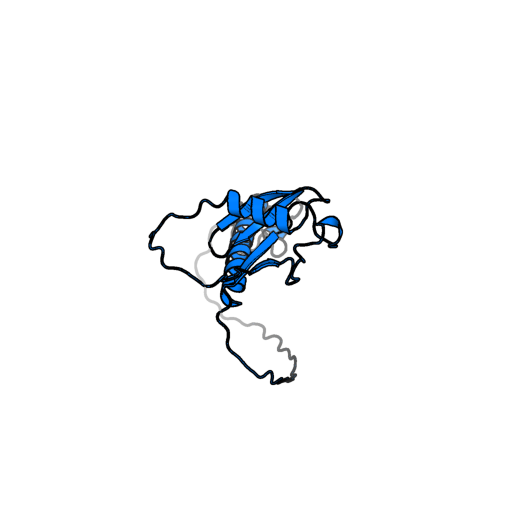ATOM 1334 C CA . ASN A 1 181 ? 6.872 -1.224 -2.785 1.00 95.69 181 ASN A CA 1
ATOM 1335 C C . ASN A 1 181 ? 6.818 -0.978 -4.295 1.00 95.69 181 ASN A C 1
ATOM 1337 O O . ASN A 1 181 ? 7.466 -1.694 -5.048 1.00 95.69 181 ASN A O 1
ATOM 1341 N N . ARG A 1 182 ? 6.146 0.095 -4.727 1.00 96.44 182 ARG A N 1
ATOM 1342 C CA . ARG A 1 182 ? 6.160 0.545 -6.121 1.00 96.44 182 ARG A CA 1
ATOM 1343 C C . ARG A 1 182 ? 7.586 0.800 -6.606 1.00 96.44 182 ARG A C 1
ATOM 1345 O O . ARG A 1 182 ? 7.979 0.235 -7.614 1.00 96.44 182 ARG A O 1
ATOM 1352 N N . GLN A 1 183 ? 8.382 1.559 -5.854 1.00 95.56 183 GLN A N 1
ATOM 1353 C CA . GLN A 1 183 ? 9.777 1.846 -6.213 1.00 95.56 183 GLN A CA 1
ATOM 1354 C C . GLN A 1 183 ? 10.644 0.582 -6.288 1.00 95.56 183 GLN A C 1
ATOM 1356 O O . GLN A 1 183 ? 11.502 0.463 -7.161 1.00 95.56 183 GLN A O 1
ATOM 1361 N N . LYS A 1 184 ? 10.435 -0.377 -5.377 1.00 96.00 184 LYS A N 1
ATOM 1362 C CA . LYS A 1 184 ? 11.126 -1.672 -5.426 1.00 96.00 184 LYS A CA 1
ATOM 1363 C C . LYS A 1 184 ? 10.735 -2.469 -6.664 1.00 96.00 184 LYS A C 1
ATOM 1365 O O . LYS A 1 184 ? 11.625 -2.938 -7.357 1.00 96.00 184 LYS A O 1
ATOM 1370 N N . LEU A 1 185 ? 9.440 -2.562 -6.959 1.00 95.69 185 LEU A N 1
ATOM 1371 C CA . LEU A 1 185 ? 8.928 -3.238 -8.150 1.00 95.69 185 LEU A CA 1
ATOM 1372 C C . LEU A 1 185 ? 9.464 -2.601 -9.432 1.00 95.69 185 LEU A C 1
ATOM 1374 O O . LEU A 1 185 ? 9.872 -3.319 -10.333 1.00 95.69 185 LEU A O 1
ATOM 1378 N N . GLU A 1 186 ? 9.513 -1.271 -9.510 1.00 92.81 186 GLU A N 1
ATOM 1379 C CA . GLU A 1 186 ? 10.104 -0.552 -10.644 1.00 92.81 186 GLU A CA 1
ATOM 1380 C C . GLU A 1 186 ? 11.592 -0.878 -10.797 1.00 92.81 186 GLU A C 1
ATOM 1382 O O . GLU A 1 186 ? 12.052 -1.145 -11.905 1.00 92.81 186 GLU A O 1
ATOM 1387 N N . LYS A 1 187 ? 12.341 -0.918 -9.690 1.00 93.62 187 LYS A N 1
ATOM 1388 C CA . LYS A 1 187 ? 13.757 -1.292 -9.707 1.00 93.62 187 LYS A CA 1
ATOM 1389 C C . LYS A 1 187 ? 13.954 -2.739 -10.158 1.00 93.62 187 LYS A C 1
ATOM 1391 O O . LYS A 1 187 ? 14.743 -2.980 -11.059 1.00 93.62 187 LYS A O 1
ATOM 1396 N N . GLU A 1 188 ? 13.229 -3.681 -9.564 1.00 92.31 188 GLU A N 1
ATOM 1397 C CA . GLU A 1 188 ? 13.291 -5.103 -9.919 1.00 92.31 188 GLU A CA 1
ATOM 1398 C C . GLU A 1 188 ? 12.864 -5.335 -11.371 1.00 92.31 188 GLU A C 1
ATOM 1400 O O . GLU A 1 188 ? 13.466 -6.145 -12.068 1.00 92.31 188 GLU A O 1
ATOM 1405 N N . HIS A 1 189 ? 11.864 -4.596 -11.852 1.00 90.88 189 HIS A N 1
ATOM 1406 C CA . HIS A 1 189 ? 11.442 -4.626 -13.245 1.00 90.88 189 HIS A CA 1
ATOM 1407 C C . HIS A 1 189 ? 12.557 -4.129 -14.172 1.00 90.88 189 HIS A C 1
ATOM 1409 O O . HIS A 1 189 ? 12.874 -4.799 -15.151 1.00 90.88 189 HIS A O 1
ATOM 1415 N N . CYS A 1 190 ? 13.202 -3.004 -13.853 1.00 83.88 190 CYS A N 1
ATOM 1416 C CA . CYS A 1 190 ? 14.364 -2.518 -14.598 1.00 83.88 190 CYS A CA 1
ATOM 1417 C C . CYS A 1 190 ? 15.528 -3.521 -14.570 1.00 83.88 190 CYS A C 1
ATOM 1419 O O . CYS A 1 190 ? 16.087 -3.826 -15.620 1.00 83.88 190 CYS A O 1
ATOM 1421 N N . ASP A 1 191 ? 15.856 -4.082 -13.406 1.00 84.12 191 ASP A N 1
ATOM 1422 C CA . ASP A 1 191 ? 16.939 -5.059 -13.240 1.00 84.12 191 ASP A CA 1
ATOM 1423 C C . ASP A 1 191 ? 16.656 -6.348 -14.038 1.00 84.12 191 ASP A C 1
ATOM 1425 O O . ASP A 1 191 ? 17.537 -6.869 -14.720 1.00 84.12 191 ASP A O 1
ATOM 1429 N N . ALA A 1 192 ? 15.411 -6.834 -14.020 1.00 83.69 192 ALA A N 1
ATOM 1430 C CA . ALA A 1 192 ? 14.984 -8.014 -14.772 1.00 83.69 192 ALA A CA 1
ATOM 1431 C C . ALA A 1 192 ? 14.959 -7.786 -16.290 1.00 83.69 192 ALA A C 1
ATOM 1433 O O . ALA A 1 192 ? 15.137 -8.737 -17.050 1.00 83.69 192 ALA A O 1
ATOM 1434 N N . LEU A 1 193 ? 14.720 -6.554 -16.744 1.00 77.06 193 LEU A N 1
ATOM 1435 C CA . LEU A 1 193 ? 14.849 -6.196 -18.156 1.00 77.06 193 LEU A CA 1
ATOM 1436 C C . LEU A 1 193 ? 16.319 -6.139 -18.580 1.00 77.06 193 LEU A C 1
ATOM 1438 O O . LEU A 1 193 ? 16.657 -6.649 -19.643 1.00 77.06 193 LEU A O 1
ATOM 1442 N N . VAL A 1 194 ? 17.197 -5.584 -17.740 1.00 76.50 194 VAL A N 1
ATOM 1443 C CA . VAL A 1 194 ? 18.642 -5.523 -18.010 1.00 76.50 194 VAL A CA 1
ATOM 1444 C C . VAL A 1 194 ? 19.274 -6.916 -18.009 1.00 76.50 194 VAL A C 1
ATOM 1446 O O . VAL A 1 194 ? 20.137 -7.181 -18.834 1.00 76.50 194 VAL A O 1
ATOM 1449 N N . SER A 1 195 ? 18.840 -7.828 -17.134 1.00 67.75 195 SER A N 1
ATOM 1450 C CA . SER A 1 195 ? 19.425 -9.176 -17.051 1.00 67.75 195 SER A CA 1
ATOM 1451 C C . SER A 1 195 ? 18.944 -10.148 -18.136 1.00 67.75 195 SER A C 1
ATOM 1453 O O . SER A 1 195 ? 19.401 -11.290 -18.162 1.00 67.75 195 SER A O 1
ATOM 1455 N N . LYS A 1 196 ? 17.958 -9.760 -18.950 1.00 67.81 196 LYS A N 1
ATOM 1456 C CA . LYS A 1 196 ? 17.441 -10.563 -20.072 1.00 67.81 196 LYS A CA 1
ATOM 1457 C C . LYS A 1 196 ? 18.105 -10.216 -21.411 1.00 67.81 196 LYS A C 1
ATOM 1459 O O . LYS A 1 196 ? 17.734 -10.812 -22.420 1.00 67.81 196 LYS A O 1
ATOM 1464 N N . VAL A 1 197 ? 19.053 -9.277 -21.405 1.00 48.41 197 VAL A N 1
ATOM 1465 C CA . VAL A 1 197 ? 19.951 -8.929 -22.519 1.00 48.41 197 VAL A CA 1
ATOM 1466 C C . VAL A 1 197 ? 21.267 -9.674 -22.343 1.00 48.41 197 VAL A C 1
ATOM 1468 O O . VAL A 1 197 ? 21.744 -10.245 -23.347 1.00 48.41 197 VAL A O 1
#

Sequence (197 aa):
MKLVICSQSTASIVEADAHDRIATIVDRFLSSVKPRAGSENALAAPQNETTKTLRFNDIVLDPSRSLQDYDGLRDGAVLQLELSTATATAAASAPSIVTNDSSASLSSMSTFASSSSAAPASRPKAGGKKRCSLATCNRLAQRMVGDCMYCKGHFCSAHRLLEDHRCASLAELRASEHERNRQKLEKEHCDALVSKV

InterPro domains:
  IPR000058 Zinc finger, AN1-type [PF01428] (132-171)
  IPR000058 Zinc finger, AN1-type [PS51039] (126-175)
  IPR000058 Zinc finger, AN1-type [SM00154] (132-172)
  IPR035896 AN1-like Zinc finger [G3DSA:4.10.1110.10] (107-192)
  IPR035896 AN1-like Zinc finger [SSF118310] (124-186)

pLDDT: mean 74.03, std 19.6, range [31.77, 96.62]